Protein 9P8L (pdb70)

Solvent-accessible surface area: 13907 Å² total; per-residue (Å²): 137,61,1,37,41,39,76,21,151,18,10,93,85,97,60,150,116,64,137,55,216,55,105,39,58,67,65,18,13,0,13,20,23,8,0,95,137,37,1,17,14,38,10,6,46,1,16,63,51,221,40,0,0,47,0,36,2,8,1,17,1,68,12,100,116,40,53,88,16,111,14,94,15,106,22,101,0,57,63,0,51,8,50,71,108,37,146,78,55,113,13,13,122,100,136,12,43,0,34,38,38,63,32,196,16,8,125,88,93,6,138,48,24,95,37,50,27,72,30,65,25,23,20,11,1,13,18,24,6,0,66,132,94,0,45,5,50,7,6,29,1,5,60,8,114,40,0,0,0,0,12,2,4,3,1,12,42,12,101,104,21,15,18,12,17,7,13,7,13,13,29,0,55,63,0,50,10,49,69,108,42,168,72,64,111,15,13,122,96,200,50,135,49,76,94,70,60,38,70,56,92,20,20,18,72,39,75,107,53,75,31,152,164,126,7,72,44,110,8,23,32,1,7,62,6,113,39,0,0,0,18,12,72,2,46,23,64,80,51,150,114,20,19,63,53,26,55,20,48,24,72,38,41,88,80,37,48,9,48,72,108,42,158,117,97,111,58,14,167,97

InterPro domains:
  IPR059796 Lockin family [PF26760] (1-95)

Radius of gyration: 18.94 Å; Cα contacts (8 Å, |Δi|>4): 665; chains: 3; bounding box: 44×39×57 Å

Nearest PDB structures (foldseek):
  3d2l-assembly1_A  TM=4.931E-01  e=3.648E-01  Exiguobacterium sibiricum 255-15
  5w8m-assembly1_A  TM=4.277E-01  e=9.034E-01  Thermochaetoides thermophila
  4ggz-assembly4_D  TM=4.831E-01  e=3.428E+00  Bradyrhizobium diazoefficiens USDA 110
  3bxo-assembly1_B  TM=4.449E-01  e=1.460E+00  Streptomyces venezuelae
  6m81-assembly1_C-2  TM=4.138E-01  e=1.384E+00  Streptomyces fradiae

Structure (mmCIF, N/CA/C/O backbone):
data_9P8L
#
_entry.id   9P8L
#
_cell.length_a   46.584
_cell.length_b   74.424
_cell.length_c   80.330
_cell.angle_alpha   90.000
_cell.angle_beta   90.000
_cell.angle_gamma   90.000
#
_symmetry.space_group_name_H-M   'P 2 21 21'
#
loop_
_entity.id
_entity.type
_entity.pdbx_description
1 polymer Lockin
2 non-polymer (2R,3R,3aS,5S,6R,7S,8R,11R,13S,15aR)-2-(6-amino-9H-purin-9-yl)-3,6,7,11,13-pentahydroxyoctahydro-2H,5H,11H,13H-5,8-epoxy-11lambda~5~,13lambda~5~-furo[2,3-g][1,3,5,9,2,4]tetraoxadiphosphacyclotetradecine-11,13-dione
3 water water
#
loop_
_atom_site.group_PDB
_atom_site.id
_atom_site.type_symbol
_atom_site.label_atom_id
_atom_site.label_alt_id
_atom_site.label_comp_id
_atom_site.label_asym_id
_atom_site.label_entity_id
_atom_site.label_seq_id
_atom_site.pdbx_PDB_ins_code
_atom_site.Cartn_x
_atom_site.Cartn_y
_atom_site.Cartn_z
_atom_site.occupancy
_atom_site.B_iso_or_equiv
_atom_site.auth_seq_id
_atom_site.auth_comp_id
_atom_site.auth_asym_id
_atom_site.auth_atom_id
_atom_site.pdbx_PDB_model_num
ATOM 1 N N . LYS A 1 5 ? 22.62026 33.42974 16.77193 1.000 66.65192 4 LYS A N 1
ATOM 2 C CA . LYS A 1 5 ? 21.17677 33.20372 16.73669 1.000 62.74576 4 LYS A CA 1
ATOM 3 C C . LYS A 1 5 ? 20.81850 31.87911 17.40582 1.000 60.55865 4 LYS A C 1
ATOM 4 O O . LYS A 1 5 ? 21.31078 30.82088 17.01177 1.000 61.35607 4 LYS A O 1
ATOM 10 N N . ASP A 1 6 ? 19.96046 31.93859 18.42163 1.000 58.55088 5 ASP A N 1
ATOM 11 C CA . ASP A 1 6 ? 19.46008 30.73180 19.06785 1.000 57.03651 5 ASP A CA 1
ATOM 12 C C . ASP A 1 6 ? 18.36984 30.13376 18.18521 1.000 56.30768 5 ASP A C 1
ATOM 13 O O . ASP A 1 6 ? 17.35943 30.78949 17.91356 1.000 53.26532 5 ASP A O 1
ATOM 18 N N . LEU A 1 7 ? 18.56681 28.89558 17.73230 1.000 55.14806 6 LEU A N 1
ATOM 19 C CA . LEU A 1 7 ? 17.66603 28.29517 16.74815 1.000 53.68407 6 LEU A CA 1
ATOM 20 C C . LEU A 1 7 ? 16.46895 27.57160 17.36335 1.000 52.03729 6 LEU A C 1
ATOM 21 O O . LEU A 1 7 ? 15.66634 27.00402 16.61310 1.000 51.04063 6 LEU A O 1
ATOM 26 N N . GLY A 1 8 ? 16.33077 27.54603 18.69334 1.000 52.28886 7 GLY A N 1
ATOM 27 C CA . GLY A 1 8 ? 15.26610 26.75969 19.29899 1.000 51.86100 7 GLY A CA 1
ATOM 28 C C . GLY A 1 8 ? 14.31241 27.45103 20.25788 1.000 51.38935 7 GLY A C 1
ATOM 29 O O . GLY A 1 8 ? 13.68129 26.77205 21.07131 1.000 52.30758 7 GLY A O 1
ATOM 30 N N . ILE A 1 9 ? 14.18528 28.78005 20.17579 1.000 50.72117 8 ILE A N 1
ATOM 31 C CA . ILE A 1 9 ? 13.27446 29.51480 21.05423 1.000 51.06811 8 ILE A CA 1
ATOM 32 C C . ILE A 1 9 ? 11.82751 29.16082 20.72447 1.000 50.34774 8 ILE A C 1
ATOM 33 O O . ILE A 1 9 ? 11.43585 29.09879 19.55050 1.000 48.45131 8 ILE A O 1
ATOM 38 N N . THR A 1 10 ? 11.01462 28.93646 21.76821 1.000 51.63168 9 THR A N 1
ATOM 39 C CA . THR A 1 10 ? 9.62160 28.53746 21.59754 1.000 51.58482 9 THR A CA 1
ATOM 40 C C . THR A 1 10 ? 8.60452 29.49568 22.20832 1.000 56.09520 9 THR A C 1
ATOM 41 O O . THR A 1 10 ? 7.43889 29.47152 21.79411 1.000 52.73619 9 THR A O 1
ATOM 45 N N . GLU A 1 11 ? 8.99506 30.32113 23.17576 1.000 60.65216 10 GLU A N 1
ATOM 46 C CA . GLU A 1 11 ? 8.11296 31.35074 23.70784 1.000 61.79366 10 GLU A CA 1
ATOM 47 C C . GLU A 1 11 ? 8.97366 32.49434 24.22561 1.000 68.58772 10 GLU A C 1
ATOM 48 O O . GLU A 1 11 ? 10.19709 32.37559 24.34042 1.000 57.72859 10 GLU A O 1
ATOM 54 N N . VAL A 1 12 ? 8.31792 33.61707 24.53425 1.000 60.86933 11 VAL A N 1
ATOM 55 C CA . VAL A 1 12 ? 9.05585 34.81367 24.92029 1.000 64.27425 11 VAL A CA 1
ATOM 56 C C . VAL A 1 12 ? 9.71335 34.65387 26.28588 1.000 66.09835 11 VAL A C 1
ATOM 57 O O . VAL A 1 12 ? 10.71425 35.32303 26.56710 1.000 65.94555 11 VAL A O 1
ATOM 61 N N . ARG A 1 13 ? 9.19378 33.76958 27.14114 1.000 74.26915 12 ARG A N 1
ATOM 62 C CA . ARG A 1 13 ? 9.83323 33.55500 28.43492 1.000 83.39354 12 ARG A CA 1
ATOM 63 C C . ARG A 1 13 ? 11.14616 32.79884 28.27132 1.000 76.59677 12 ARG A C 1
ATOM 64 O O . ARG A 1 13 ? 12.13263 33.09885 28.95467 1.000 73.06305 12 ARG A O 1
ATOM 72 N N . GLY A 1 14 ? 11.17795 31.81803 27.36537 1.000 67.64929 13 GLY A N 1
ATOM 73 C CA . GLY A 1 14 ? 12.42073 31.12417 27.07755 1.000 69.57350 13 GLY A CA 1
ATOM 74 C C . GLY A 1 14 ? 13.42848 31.99118 26.35154 1.000 67.28459 13 GLY A C 1
ATOM 75 O O . GLY A 1 14 ? 14.63827 31.78015 26.47774 1.000 61.16624 13 GLY A O 1
ATOM 76 N N . ALA A 1 15 ? 12.95109 32.97719 25.58751 1.000 67.32314 14 ALA A N 1
ATOM 77 C CA . ALA A 1 15 ? 13.85835 33.90027 24.91304 1.000 60.93886 14 ALA A CA 1
ATOM 78 C C . ALA A 1 15 ? 14.54819 34.82866 25.90681 1.000 62.83905 14 ALA A C 1
ATOM 79 O O . ALA A 1 15 ? 15.76098 35.05275 25.81560 1.000 63.27174 14 ALA A O 1
ATOM 81 N N . LYS A 1 16 ? 13.79227 35.38184 26.85986 1.000 65.62653 15 LYS A N 1
ATOM 82 C CA . LYS A 1 16 ? 14.38703 36.26732 27.85577 1.000 69.25291 15 LYS A CA 1
ATOM 83 C C . LYS A 1 16 ? 15.35368 35.52017 28.76645 1.000 70.15333 15 LYS A C 1
ATOM 84 O O . LYS A 1 16 ? 16.30375 36.11908 29.28430 1.000 72.32205 15 LYS A O 1
ATOM 90 N N . ALA A 1 17 ? 15.13246 34.22081 28.97022 1.000 53.30893 16 ALA A N 1
ATOM 91 C CA . ALA A 1 17 ? 15.99108 33.42214 29.83354 1.000 55.45372 16 ALA A CA 1
ATOM 92 C C . ALA A 1 17 ? 17.28728 32.99535 29.15861 1.000 55.54738 16 ALA A C 1
ATOM 93 O O . ALA A 1 17 ? 18.18782 32.50124 29.84733 1.000 51.76830 16 ALA A O 1
ATOM 95 N N . ASN A 1 18 ? 17.40991 33.17470 27.84104 1.000 55.49765 17 ASN A N 1
ATOM 96 C CA . ASN A 1 18 ? 18.59407 32.74367 27.11114 1.000 56.02334 17 ASN A CA 1
ATOM 97 C C . ASN A 1 18 ? 19.30712 33.85596 26.35631 1.000 52.56295 17 ASN A C 1
ATOM 98 O O . ASN A 1 18 ? 20.45833 33.65657 25.95299 1.000 65.58737 17 ASN A O 1
ATOM 103 N N . ILE A 1 19 ? 18.67323 35.00721 26.15503 1.000 47.35314 18 ILE A N 1
ATOM 104 C CA . ILE A 1 19 ? 19.28702 36.14698 25.48184 1.000 49.15223 18 ILE A CA 1
ATOM 105 C C . ILE A 1 19 ? 19.40684 37.26754 26.50724 1.000 48.36509 18 ILE A C 1
ATOM 106 O O . ILE A 1 19 ? 18.39426 37.80435 26.97435 1.000 52.46989 18 ILE A O 1
ATOM 111 N N . THR A 1 20 ? 20.64533 37.62559 26.85910 1.000 48.82266 19 THR A N 1
ATOM 112 C CA . THR A 1 20 ? 20.85234 38.56347 27.95861 1.000 40.24136 19 THR A CA 1
ATOM 113 C C . THR A 1 20 ? 20.43267 39.98387 27.59558 1.000 47.74137 19 THR A C 1
ATOM 114 O O . THR A 1 20 ? 20.01468 40.74164 28.47740 1.000 50.79969 19 THR A O 1
ATOM 118 N N . ASP A 1 21 ? 20.52960 40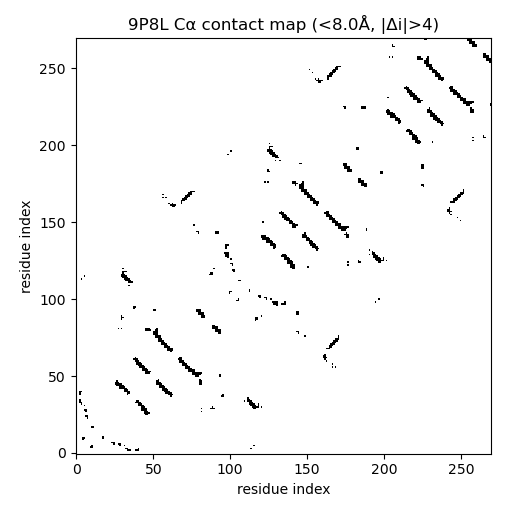.37304 26.32182 1.000 36.59124 20 ASP A N 1
ATOM 119 C CA . ASP A 1 21 ? 20.24406 41.75002 25.93663 1.000 31.24104 20 ASP A CA 1
ATOM 120 C C . ASP A 1 21 ? 18.91933 41.88399 25.18869 1.000 32.89259 20 ASP A C 1
ATOM 121 O O . ASP A 1 21 ? 18.67759 42.91538 24.55151 1.000 37.73462 20 ASP A O 1
ATOM 126 N N . LEU A 1 22 ? 18.06310 40.86323 25.26008 1.000 29.53266 21 LEU A N 1
ATOM 127 C CA . LEU A 1 22 ? 16.77523 40.89789 24.57893 1.000 27.01750 21 LEU A CA 1
ATOM 128 C C . LEU A 1 22 ? 15.94761 42.08846 25.04688 1.000 34.68672 21 LEU A C 1
ATOM 129 O O . LEU A 1 22 ? 15.88530 42.39744 26.23915 1.000 34.26508 21 LEU A O 1
ATOM 134 N N . VAL A 1 23 ? 15.31746 42.76437 24.09226 1.000 30.56815 22 VAL A N 1
ATOM 135 C CA . VAL A 1 23 ? 14.39492 43.85541 24.36397 1.000 26.11787 22 VAL A CA 1
ATOM 136 C C . VAL A 1 23 ? 13.08893 43.51517 23.66178 1.000 24.24783 22 VAL A C 1
ATOM 137 O O . VAL A 1 23 ? 13.09087 43.20280 22.46600 1.000 23.21021 22 VAL A O 1
ATOM 141 N N . VAL A 1 24 ? 11.98006 43.52674 24.40547 1.000 24.32093 23 VAL A N 1
ATOM 142 C CA . VAL A 1 24 ? 10.67118 43.18331 23.85993 1.000 23.20820 23 VAL A CA 1
ATOM 143 C C . VAL A 1 24 ? 9.74151 44.37177 24.04775 1.000 23.20543 23 VAL A C 1
ATOM 144 O O . VAL A 1 24 ? 9.63845 44.91697 25.15164 1.000 25.00019 23 VAL A O 1
ATOM 148 N N . TYR A 1 25 ? 9.06923 44.77249 22.97299 1.000 22.51463 24 TYR A N 1
ATOM 149 C CA . TYR A 1 25 ? 8.01003 45.76848 23.04327 1.000 26.58893 24 TYR A CA 1
ATOM 150 C C . TYR A 1 25 ? 6.66815 45.08509 22.82779 1.000 21.49011 24 TYR A C 1
ATOM 151 O O . TYR A 1 25 ? 6.52079 44.27379 21.90519 1.000 20.61994 24 TYR A O 1
ATOM 160 N N . GLY A 1 26 ? 5.69032 45.42888 23.66576 1.000 22.00178 25 GLY A N 1
ATOM 161 C CA . GLY A 1 26 ? 4.36423 44.85542 23.53329 1.000 22.36746 25 GLY A CA 1
ATOM 162 C C . GLY A 1 26 ? 4.28310 43.42283 24.03559 1.000 22.03023 25 GLY A C 1
ATOM 163 O O . GLY A 1 26 ? 5.12718 42.93860 24.79815 1.000 29.46658 25 GLY A O 1
ATOM 164 N N . ASN A 1 27 ? 3.22992 42.73418 23.60158 1.000 22.95080 26 ASN A N 1
ATOM 165 C CA . ASN A 1 27 ? 3.04111 41.33734 23.98419 1.000 26.93761 26 ASN A CA 1
ATOM 166 C C . ASN A 1 27 ? 3.90940 40.46807 23.08006 1.000 34.37610 26 ASN A C 1
ATOM 167 O O . ASN A 1 27 ? 3.58322 40.25804 21.90569 1.000 25.17225 26 ASN A O 1
ATOM 172 N N . GLY A 1 28 ? 5.01222 39.95424 23.63200 1.000 25.39402 27 GLY A N 1
ATOM 173 C CA . GLY A 1 28 ? 5.95764 39.16513 22.86177 1.000 27.71179 27 GLY A CA 1
ATOM 174 C C . GLY A 1 28 ? 5.40866 37.85412 22.33625 1.000 35.89648 27 GLY A C 1
ATOM 175 O O . GLY A 1 28 ? 6.03789 37.24945 21.46016 1.000 34.19635 27 GLY A O 1
ATOM 176 N N . ASP A 1 29 ? 4.26879 37.39572 22.85391 1.000 27.00963 28 ASP A N 1
ATOM 177 C CA . ASP A 1 29 ? 3.60311 36.20554 22.34265 1.000 35.93970 28 ASP A CA 1
ATOM 178 C C . ASP A 1 29 ? 2.37709 36.54477 21.49701 1.000 35.59671 28 ASP A C 1
ATOM 179 O O . ASP A 1 29 ? 1.46339 35.71781 21.38481 1.000 36.11364 28 ASP A O 1
ATOM 184 N N . THR A 1 30 ? 2.33389 37.74967 20.91553 1.000 26.48915 29 THR A N 1
ATOM 185 C CA . THR A 1 30 ? 1.25470 38.10458 19.99653 1.000 18.31337 29 THR A CA 1
ATOM 186 C C . THR A 1 30 ? 1.09801 37.04392 18.91382 1.000 21.29067 29 THR A C 1
ATOM 187 O O . THR A 1 30 ? -0.02545 36.62837 18.59150 1.000 23.26351 29 THR A O 1
ATOM 191 N N . PHE A 1 31 ? 2.22139 36.59820 18.34338 1.000 23.39289 30 PHE A N 1
ATOM 192 C CA . PHE A 1 31 ? 2.27484 35.46265 17.41688 1.000 20.11928 30 PHE A CA 1
ATOM 193 C C . PHE A 1 31 ? 2.72089 34.24175 18.21182 1.000 24.66472 30 PHE A C 1
ATOM 194 O O . PHE A 1 31 ? 3.90799 34.09448 18.52692 1.000 26.94598 30 PHE A O 1
ATOM 202 N N . ALA A 1 32 ? 1.76631 33.36977 18.53180 1.000 24.16838 31 ALA A N 1
ATOM 203 C CA . ALA A 1 32 ? 2.03831 32.17565 19.31742 1.000 19.88185 31 ALA A CA 1
ATOM 204 C C . ALA A 1 32 ? 2.62668 31.07466 18.44187 1.000 16.94893 31 ALA A C 1
ATOM 205 O O . ALA A 1 32 ? 2.17166 30.84678 17.31406 1.000 18.14190 31 ALA A O 1
ATOM 207 N N . LEU A 1 33 ? 3.62338 30.37157 18.97733 1.000 18.39696 32 LEU A N 1
ATOM 208 C CA . LEU A 1 33 ? 4.28904 29.32750 18.20679 1.000 21.53670 32 LEU A CA 1
ATOM 209 C C . LEU A 1 33 ? 3.36522 28.12828 18.03624 1.000 17.42319 32 LEU A C 1
ATOM 210 O O . LEU A 1 33 ? 2.83659 27.59106 19.01213 1.000 19.67554 32 LEU A O 1
ATOM 215 N N . LEU A 1 34 ? 3.15732 27.72330 16.78598 1.000 16.46816 33 LEU A N 1
ATOM 216 C CA . LEU A 1 34 ? 2.35779 26.54446 16.46499 1.000 16.23419 33 LEU A CA 1
ATOM 217 C C . LEU A 1 34 ? 3.22082 25.29083 16.36457 1.000 16.65136 33 LEU A C 1
ATOM 218 O O . LEU A 1 34 ? 2.93142 24.27201 16.99639 1.000 17.54309 33 LEU A O 1
ATOM 223 N N . CYS A 1 35 ? 4.26278 25.34495 15.54087 1.000 16.16061 34 CYS A N 1
ATOM 224 C CA . CYS A 1 35 ? 5.17888 24.22445 15.40956 1.000 18.46783 34 CYS A CA 1
ATOM 225 C C . CYS A 1 35 ? 6.53669 24.75937 14.98454 1.000 17.58447 34 CYS A C 1
ATOM 226 O O . CYS A 1 35 ? 6.65061 25.86511 14.44826 1.000 16.92549 34 CYS A O 1
ATOM 229 N N . LYS A 1 36 ? 7.57188 23.96611 15.24261 1.000 16.43962 35 LYS A N 1
ATOM 230 C CA . LYS A 1 36 ? 8.92772 24.39657 14.93357 1.000 17.33744 35 LYS A CA 1
ATOM 231 C C . LYS A 1 36 ? 9.82096 23.17735 14.78101 1.000 16.91842 35 LYS A C 1
ATOM 232 O O . LYS A 1 36 ? 9.67156 22.20157 15.51557 1.000 18.99686 35 LYS A O 1
ATOM 238 N N . ALA A 1 37 ? 10.75742 23.24835 13.83282 1.000 16.66134 36 ALA A N 1
ATOM 239 C CA . ALA A 1 37 ? 11.81586 22.25699 13.71204 1.000 17.20585 36 ALA A CA 1
ATOM 240 C C . ALA A 1 37 ? 13.13004 23.00012 13.56464 1.000 17.51804 36 ALA A C 1
ATOM 241 O O . ALA A 1 37 ? 13.18844 24.02936 12.88907 1.000 17.69791 36 ALA A O 1
ATOM 243 N N . SER A 1 38 ? 14.18163 22.47928 14.19073 1.000 18.52481 37 SER A N 1
ATOM 244 C CA . SER A 1 38 ? 15.49160 23.10981 14.07247 1.000 20.55024 37 SER A CA 1
ATOM 245 C C . SER A 1 38 ? 16.58214 22.06375 14.21340 1.000 20.01605 37 SER A C 1
ATOM 246 O O . SER A 1 38 ? 16.39341 21.02574 14.85164 1.000 22.31375 37 SER A O 1
ATOM 249 N N . SER A 1 39 ? 17.72974 22.35231 13.59772 1.000 20.30376 38 SER A N 1
ATOM 250 C CA . SER A 1 39 ? 18.95742 21.59106 13.78789 1.000 21.48596 38 SER A CA 1
ATOM 251 C C . SER A 1 39 ? 20.06608 22.60549 14.02070 1.000 29.47457 38 SER A C 1
ATOM 252 O O . SER A 1 39 ? 20.37318 23.39822 13.12717 1.000 22.44628 38 SER A O 1
ATOM 255 N N . GLN A 1 40 ? 20.64437 22.60772 15.22258 1.000 33.48833 39 GLN A N 1
ATOM 256 C CA . GLN A 1 40 ? 21.73636 23.53917 15.48816 1.000 43.67311 39 GLN A CA 1
ATOM 257 C C . GLN A 1 40 ? 22.95802 23.21701 14.63658 1.000 37.29200 39 GLN A C 1
ATOM 258 O O . GLN A 1 40 ? 23.68333 24.13077 14.22494 1.000 41.84621 39 GLN A O 1
ATOM 264 N N . GLU A 1 41 ? 23.17907 21.93553 14.32980 1.000 31.25663 40 GLU A N 1
ATOM 265 C CA . GLU A 1 41 ? 24.35478 21.52977 13.56754 1.000 40.71082 40 GLU A CA 1
ATOM 266 C C . GLU A 1 41 ? 24.19766 21.83440 12.08131 1.000 42.22139 40 GLU A C 1
ATOM 267 O O . GLU A 1 41 ? 25.12769 22.34434 11.44539 1.000 31.10305 40 GLU A O 1
ATOM 273 N N . GLN A 1 42 ? 23.03788 21.51303 11.50331 1.000 29.44975 41 GLN A N 1
ATOM 274 C CA . GLN A 1 42 ? 22.79611 21.86909 10.11348 1.000 26.52352 41 GLN A CA 1
ATOM 275 C C . GLN A 1 42 ? 22.46677 23.34660 9.94964 1.000 25.65426 41 GLN A C 1
ATOM 276 O O . GLN A 1 42 ? 22.45369 23.83805 8.81605 1.000 25.91740 41 GLN A O 1
ATOM 282 N N . GLY A 1 43 ? 22.19187 24.04815 11.04973 1.000 25.94798 42 GLY A N 1
ATOM 283 C CA . GLY A 1 43 ? 22.07614 25.49257 11.03813 1.000 21.50022 42 GLY A CA 1
ATOM 284 C C . GLY A 1 43 ? 20.75046 26.07587 10.60299 1.000 20.08779 42 GLY A C 1
ATOM 285 O O . GLY A 1 43 ? 20.71659 27.22300 10.16513 1.000 20.13406 42 GLY A O 1
ATOM 286 N N . TRP A 1 44 ? 19.63965 25.35184 10.74584 1.000 16.88514 43 TRP A N 1
ATOM 287 C CA . TRP A 1 44 ? 18.37840 25.88363 10.24779 1.000 22.01016 43 TRP A CA 1
ATOM 288 C C . TRP A 1 44 ? 17.26948 25.77595 11.28619 1.000 15.37166 43 TRP A C 1
ATOM 289 O O . TRP A 1 44 ? 17.31904 24.97161 12.22101 1.000 15.74364 43 TRP A O 1
ATOM 300 N N . MET A 1 45 ? 16.27550 26.64397 11.11952 1.000 15.24236 44 MET A N 1
ATOM 301 C CA . MET A 1 45 ? 15.06781 26.62577 11.92766 1.000 13.25221 44 MET A CA 1
ATOM 302 C C . MET A 1 45 ? 13.89659 27.01839 11.03909 1.000 15.78371 44 MET A C 1
ATOM 303 O O . MET A 1 45 ? 14.01583 27.89430 10.17632 1.000 17.03124 44 MET A O 1
ATOM 308 N N . LYS A 1 46 ? 12.76471 26.35413 11.24558 1.000 14.03548 45 LYS A N 1
ATOM 309 C CA . LYS A 1 46 ? 11.54729 26.64556 10.49959 1.000 12.41606 45 LYS A CA 1
ATOM 310 C C . LYS A 1 46 ? 10.40590 26.64050 11.49901 1.000 14.26866 45 LYS A C 1
ATOM 311 O O . LYS A 1 46 ? 10.34760 25.75069 12.35088 1.000 16.70061 45 LYS A O 1
ATOM 317 N N . SER A 1 47 ? 9.55329 27.65531 11.44298 1.000 14.79757 46 SER A N 1
ATOM 318 C CA . SER A 1 47 ? 8.48917 27.78397 12.42564 1.000 15.87799 46 SER A CA 1
ATOM 319 C C . SER A 1 47 ? 7.23291 28.32892 11.77042 1.000 19.09797 46 SER A C 1
ATOM 320 O O . SER A 1 47 ? 7.28933 29.01790 10.74868 1.000 14.32572 46 SER A O 1
ATOM 323 N N . THR A 1 48 ? 6.09660 28.00923 12.38243 1.000 16.49842 47 THR A N 1
ATOM 324 C CA . THR A 1 48 ? 4.82098 28.64583 12.08074 1.000 11.28782 47 THR A CA 1
ATOM 325 C C . THR A 1 48 ? 4.31659 29.28609 13.36099 1.000 15.65454 47 THR A C 1
ATOM 326 O O . THR A 1 48 ? 4.33495 28.65000 14.42021 1.000 15.85466 47 THR A O 1
ATOM 330 N N . LYS A 1 49 ? 3.87534 30.53697 13.26517 1.000 15.17825 48 LYS A N 1
ATOM 331 C CA . LYS A 1 49 ? 3.31724 31.25660 14.40088 1.000 12.92557 48 LYS A CA 1
ATOM 332 C C . LYS A 1 49 ? 1.97181 31.84570 14.00214 1.000 12.61750 48 LYS A C 1
ATOM 333 O O . LYS A 1 49 ? 1.71959 32.09767 12.82108 1.000 13.71556 48 LYS A O 1
ATOM 339 N N . VAL A 1 50 ? 1.09869 32.04716 14.98808 1.000 13.63093 49 VAL A N 1
ATOM 340 C CA . VAL A 1 50 ? -0.28782 32.44152 14.71391 1.000 14.90574 49 VAL A CA 1
ATOM 341 C C . VAL A 1 50 ? -0.72328 33.53967 15.67801 1.000 13.63515 49 VAL A C 1
ATOM 342 O O . VAL A 1 50 ? -0.59991 33.39719 16.89891 1.000 15.10045 49 VAL A O 1
ATOM 346 N N . CYS A 1 51 ? -1.28942 34.60661 15.12881 1.000 15.16551 50 CYS A N 1
ATOM 347 C CA . CYS A 1 51 ? -1.89143 35.69374 15.89406 1.000 16.99522 50 CYS A CA 1
ATOM 348 C C . CYS A 1 51 ? -3.41039 35.63977 15.73193 1.000 18.05199 50 CYS A C 1
ATOM 349 O O . CYS A 1 51 ? -3.92688 35.86490 14.63344 1.000 15.92671 50 CYS A O 1
ATOM 352 N N . ASN A 1 52 ? -4.11682 35.36207 16.82457 1.000 16.43465 51 ASN A N 1
ATOM 353 C CA . ASN A 1 52 ? -5.57403 35.31810 16.81754 1.000 13.46349 51 ASN A CA 1
ATOM 354 C C . ASN A 1 52 ? -6.15233 36.72957 16.76947 1.000 14.60909 51 ASN A C 1
ATOM 355 O O . ASN A 1 52 ? -5.74346 37.60347 17.54278 1.000 18.31127 51 ASN A O 1
ATOM 360 N N . VAL A 1 53 ? -7.11822 36.95143 15.87215 1.000 16.52948 52 VAL A N 1
ATOM 361 C CA . VAL A 1 53 ? -7.78934 38.24123 15.75187 1.000 14.86581 52 VAL A CA 1
ATOM 362 C C . VAL A 1 53 ? -9.29779 38.00191 15.68407 1.000 16.04152 52 VAL A C 1
ATOM 363 O O . VAL A 1 53 ? -9.77305 36.86894 15.79265 1.000 15.66587 52 VAL A O 1
ATOM 367 N N . TYR A 1 54 ? -10.06060 39.08372 15.52207 1.000 15.08596 53 TYR A N 1
ATOM 368 C CA . TYR A 1 54 ? -11.50937 38.93934 15.47531 1.000 17.13648 53 TYR A CA 1
ATOM 369 C C . TYR A 1 54 ? -11.91874 38.29066 14.16337 1.000 14.55450 53 TYR A C 1
ATOM 370 O O . TYR A 1 54 ? -11.63798 38.82666 13.09004 1.000 15.57693 53 TYR A O 1
ATOM 379 N N . GLY A 1 55 ? -12.57707 37.13709 14.25295 1.000 13.91985 54 GLY A N 1
ATOM 380 C CA . GLY A 1 55 ? -13.06291 36.44503 13.07606 1.000 18.56260 54 GLY A CA 1
ATOM 381 C C . GLY A 1 55 ? -12.03334 35.66868 12.29261 1.000 13.56328 54 GLY A C 1
ATOM 382 O O . GLY A 1 55 ? -12.34583 35.20070 11.19274 1.000 15.30708 54 GLY A O 1
ATOM 383 N N . GLY A 1 56 ? -10.80962 35.52292 12.79513 1.000 14.57126 55 GLY A N 1
ATOM 384 C CA . GLY A 1 56 ? -9.83112 34.73794 12.06398 1.000 14.50240 55 GLY A CA 1
ATOM 385 C C . GLY A 1 56 ? -8.47337 34.82269 12.73110 1.000 12.13787 55 GLY A C 1
ATOM 386 O O . GLY A 1 56 ? -8.36595 35.19162 13.90185 1.000 14.34947 55 GLY A O 1
ATOM 387 N N . CYS A 1 57 ? -7.44883 34.45868 11.97450 1.000 13.30345 56 CYS A N 1
ATOM 388 C CA . CYS A 1 57 ? -6.10615 34.52109 12.52973 1.000 12.67582 56 CYS A CA 1
ATOM 389 C C . CYS A 1 57 ? -5.12620 34.85503 11.41844 1.000 16.74700 56 CYS A C 1
ATOM 390 O O . CYS A 1 57 ? -5.42918 34.73159 10.22779 1.000 13.96271 56 CYS A O 1
ATOM 393 N N . ILE A 1 58 ? -3.94647 35.30080 11.83295 1.000 12.79236 57 ILE A N 1
ATOM 394 C CA . ILE A 1 58 ? -2.85935 35.65092 10.92421 1.000 13.13317 57 ILE A CA 1
ATOM 395 C C . ILE A 1 58 ? -1.77884 34.59730 11.10750 1.000 15.57886 57 ILE A C 1
ATOM 396 O O . ILE A 1 58 ? -1.31488 34.36902 12.23236 1.000 15.07314 57 ILE A O 1
ATOM 401 N N . VAL A 1 59 ? -1.38480 33.94662 10.01949 1.000 13.19690 58 VAL A N 1
ATOM 402 C CA . VAL A 1 59 ? -0.43638 32.84011 10.07503 1.000 10.43881 58 VAL A CA 1
ATOM 403 C C . VAL A 1 59 ? 0.86582 33.26464 9.41048 1.000 14.69655 58 VAL A C 1
ATOM 404 O O . VAL A 1 59 ? 0.87233 33.67982 8.24470 1.000 15.21901 58 VAL A O 1
ATOM 408 N N . GLN A 1 60 ? 1.96762 33.09892 10.13577 1.000 13.62134 59 GLN A N 1
ATOM 409 C CA . GLN A 1 60 ? 3.29965 33.45402 9.67509 1.000 12.68235 59 GLN A CA 1
ATOM 410 C C . GLN A 1 60 ? 4.14629 32.19609 9.58156 1.000 14.27155 59 GLN A C 1
ATOM 411 O O . GLN A 1 60 ? 4.16307 31.39244 10.52085 1.000 17.62396 59 GLN A O 1
ATOM 417 N N . VAL A 1 61 ? 4.86986 32.03514 8.47452 1.000 14.11850 60 VAL A N 1
ATOM 418 C CA . VAL A 1 61 ? 5.88676 30.99561 8.37286 1.000 13.82345 60 VAL A CA 1
ATOM 419 C C . VAL A 1 61 ? 7.25616 31.65007 8.24938 1.000 13.32142 60 VAL A C 1
ATOM 420 O O . VAL A 1 61 ? 7.42454 32.67157 7.56877 1.000 14.47408 60 VAL A O 1
ATOM 424 N N . THR A 1 62 ? 8.22594 31.06578 8.93595 1.000 12.65309 61 THR A N 1
ATOM 425 C CA . THR A 1 62 ? 9.56247 31.62201 9.07652 1.000 16.94616 61 THR A CA 1
ATOM 426 C C . THR A 1 62 ? 10.59761 30.54813 8.78873 1.000 15.96939 61 THR A C 1
ATOM 427 O O . THR A 1 62 ? 10.46865 29.40888 9.25183 1.000 16.89248 61 THR A O 1
ATOM 431 N N . THR A 1 63 ? 11.63364 30.91165 8.02708 1.000 12.26509 62 THR A N 1
ATOM 432 C CA . THR A 1 63 ? 12.77136 30.03048 7.78742 1.000 12.64374 62 THR A CA 1
ATOM 433 C C . THR A 1 63 ? 14.05639 30.82264 7.98514 1.000 17.77474 62 THR A C 1
ATOM 434 O O . THR A 1 63 ? 14.16264 31.96568 7.52731 1.000 16.45274 62 THR A O 1
ATOM 438 N N . GLN A 1 64 ? 15.02800 30.21917 8.66759 1.000 13.87149 63 GLN A N 1
ATOM 439 C CA . GLN A 1 64 ? 16.34694 30.83063 8.80729 1.000 13.90285 63 GLN A CA 1
ATOM 440 C C . GLN A 1 64 ? 17.39849 29.74893 8.64132 1.000 13.46237 63 GLN A C 1
ATOM 441 O O . GLN A 1 64 ? 17.31227 28.69561 9.27899 1.000 14.49618 63 GLN A O 1
ATOM 447 N N . GLN A 1 65 ? 18.39812 30.01826 7.79906 1.000 13.22190 64 GLN A N 1
ATOM 448 C CA . GLN A 1 65 ? 19.45169 29.05626 7.50355 1.000 12.19000 64 GLN A CA 1
ATOM 449 C C . GLN A 1 65 ? 20.79508 29.73545 7.69401 1.000 14.30195 64 GLN A C 1
ATOM 450 O O . GLN A 1 65 ? 21.05593 30.77170 7.07453 1.000 17.61381 64 GLN A O 1
ATOM 456 N N . ARG A 1 66 ? 21.64143 29.14821 8.53793 1.000 15.61330 65 ARG A N 1
ATOM 457 C CA . ARG A 1 66 ? 22.99266 29.64652 8.76608 1.000 14.93429 65 ARG A CA 1
ATOM 458 C C . ARG A 1 66 ? 23.92772 29.07248 7.71151 1.000 19.87863 65 ARG A C 1
ATOM 459 O O . ARG A 1 66 ? 23.79886 27.91015 7.31490 1.000 17.74963 65 ARG A O 1
ATOM 467 N N . ASN A 1 67 ? 24.85750 29.89673 7.25112 1.000 15.60170 66 ASN A N 1
ATOM 468 C CA . ASN A 1 67 ? 25.83121 29.50925 6.24586 1.000 16.42544 66 ASN A CA 1
ATOM 469 C C . ASN A 1 67 ? 27.15467 29.11133 6.88867 1.000 15.33017 66 ASN A C 1
ATOM 470 O O . ASN A 1 67 ? 27.40949 29.42242 8.05485 1.000 17.07159 66 ASN A O 1
ATOM 475 N N . PRO A 1 68 ? 28.00848 28.37450 6.16323 1.000 16.11231 67 PRO A N 1
ATOM 476 C CA . PRO A 1 68 ? 29.31773 27.98466 6.72896 1.000 16.19812 67 PRO A CA 1
ATOM 477 C C . PRO A 1 68 ? 30.13492 29.15527 7.23929 1.000 23.10104 67 PRO A C 1
ATOM 478 O O . PRO A 1 68 ? 30.87684 29.00246 8.22262 1.000 20.29852 67 PRO A O 1
ATOM 482 N N . ASP A 1 69 ? 30.02561 30.32227 6.59944 1.000 18.46170 68 ASP A N 1
ATOM 483 C CA . ASP A 1 69 ? 30.80424 31.48131 7.01685 1.000 17.14509 68 ASP A CA 1
ATOM 484 C C . ASP A 1 69 ? 30.15827 32.25630 8.15715 1.000 18.32906 68 ASP A C 1
ATOM 485 O O . ASP A 1 69 ? 30.68990 33.30555 8.53776 1.000 25.81183 68 ASP A O 1
ATOM 490 N N . GLY A 1 70 ? 29.04366 31.76644 8.71181 1.000 19.00267 69 GLY A N 1
ATOM 491 C CA . GLY A 1 70 ? 28.39938 32.37331 9.85581 1.000 18.00205 69 GLY A CA 1
ATOM 492 C C . GLY A 1 70 ? 27.26540 33.31622 9.52177 1.000 19.08637 69 GLY A C 1
ATOM 493 O O . GLY A 1 70 ? 26.51231 33.70289 10.42765 1.000 20.72485 69 GLY A O 1
ATOM 494 N N . SER A 1 71 ? 27.12377 33.69334 8.25428 1.000 16.18005 70 SER A N 1
ATOM 495 C CA . SER A 1 71 ? 26.01581 34.53128 7.81964 1.000 15.72875 70 SER A CA 1
ATOM 496 C C . SER A 1 71 ? 24.72243 33.72080 7.76138 1.000 15.87037 70 SER A C 1
ATOM 497 O O . SER A 1 71 ? 24.70874 32.50068 7.96034 1.000 15.48291 70 SER A O 1
ATOM 500 N N . TYR A 1 72 ? 23.62485 34.41747 7.42987 1.000 14.44331 71 TYR A N 1
ATOM 501 C CA . TYR A 1 72 ? 22.28421 33.83925 7.41714 1.000 13.73603 71 TYR A CA 1
ATOM 502 C C . TYR A 1 72 ? 21.52888 34.15619 6.13280 1.000 15.52319 71 TYR A C 1
ATOM 503 O O . TYR A 1 72 ? 21.71551 35.21022 5.51595 1.000 17.42997 71 TYR A O 1
ATOM 512 N N . ALA A 1 73 ? 20.64908 33.23525 5.75595 1.000 13.88841 72 ALA A N 1
ATOM 513 C CA . ALA A 1 73 ? 19.58986 33.48905 4.78977 1.000 14.26292 72 ALA A CA 1
ATOM 514 C C . ALA A 1 73 ? 18.25739 33.38139 5.51423 1.000 13.89988 72 ALA A C 1
ATOM 515 O O . ALA A 1 73 ? 18.10612 32.55138 6.41404 1.000 17.07586 72 ALA A O 1
ATOM 517 N N . LEU A 1 74 ? 17.31464 34.24076 5.13722 1.000 14.38576 73 LEU A N 1
ATOM 518 C CA . LEU A 1 74 ? 16.04792 34.40377 5.83777 1.000 15.24408 73 LEU A CA 1
ATOM 519 C C . LEU A 1 74 ? 14.91510 34.41817 4.83378 1.000 15.21691 73 LEU A C 1
ATOM 520 O O . LEU A 1 74 ? 15.07646 34.91604 3.71525 1.000 16.58243 73 LEU A O 1
ATOM 525 N N . ALA A 1 75 ? 13.74644 33.94037 5.26784 1.000 15.10266 74 ALA A N 1
ATOM 526 C CA . ALA A 1 75 ? 12.53368 34.12868 4.48117 1.000 13.51709 74 ALA A CA 1
ATOM 527 C C . ALA A 1 75 ? 11.33052 34.17138 5.41194 1.000 13.88797 74 ALA A C 1
ATOM 528 O O . ALA A 1 75 ? 11.33840 33.57820 6.49040 1.000 16.68089 74 ALA A O 1
ATOM 530 N N . GLU A 1 76 ? 10.30139 34.89489 4.99088 1.000 13.54263 75 GLU A N 1
ATOM 531 C CA . GLU A 1 76 ? 9.08694 35.04321 5.78226 1.000 13.90424 75 GLU A CA 1
ATOM 532 C C . GLU A 1 76 ? 7.89156 35.06580 4.84640 1.000 12.33848 75 GLU A C 1
ATOM 533 O O . GLU A 1 76 ? 7.97478 35.57749 3.72736 1.000 15.23818 75 GLU A O 1
ATOM 539 N N . ALA A 1 77 ? 6.75685 34.57430 5.33116 1.000 13.96621 76 ALA A N 1
ATOM 540 C CA . ALA A 1 77 ? 5.51995 34.73042 4.57611 1.000 13.11150 76 ALA A CA 1
ATOM 541 C C . ALA A 1 77 ? 4.34668 34.77480 5.54583 1.000 12.48348 76 ALA A C 1
ATOM 542 O O . ALA A 1 77 ? 4.44085 34.30878 6.68473 1.000 12.88039 76 ALA A O 1
ATOM 544 N N . LEU A 1 78 ? 3.22679 35.33317 5.07481 1.000 12.41196 77 LEU A N 1
ATOM 545 C CA . LEU A 1 78 ? 2.10996 35.69034 5.94856 1.000 14.84602 77 LEU A CA 1
ATOM 546 C C . LEU A 1 78 ? 0.79075 35.55221 5.19662 1.000 13.44017 77 LEU A C 1
ATOM 547 O O . LEU A 1 78 ? 0.71758 35.89791 4.01360 1.000 14.61464 77 LEU A O 1
ATOM 552 N N . THR A 1 79 ? -0.25873 35.08551 5.88385 1.000 13.11188 78 THR A N 1
ATOM 553 C CA . THR A 1 79 ? -1.59063 35.07518 5.28109 1.000 13.27410 78 THR A CA 1
ATOM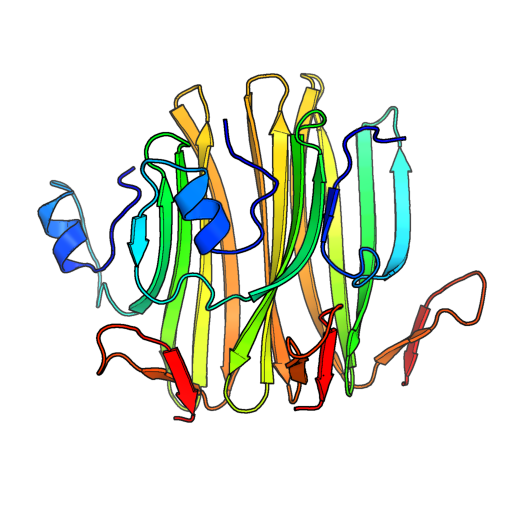 554 C C . THR A 1 79 ? -2.65613 35.16569 6.36511 1.000 17.19882 78 THR A C 1
ATOM 555 O O . THR A 1 79 ? -2.41834 34.84738 7.52940 1.000 14.87449 78 THR A O 1
ATOM 559 N N . PHE A 1 80 ? -3.84376 35.60643 5.96121 1.000 16.84670 79 PHE A N 1
ATOM 560 C CA . PHE A 1 80 ? -5.00563 35.63566 6.84241 1.000 14.54286 79 PHE A CA 1
ATOM 561 C C . PHE A 1 80 ? -5.87805 34.40605 6.62343 1.000 18.64414 79 PHE A C 1
ATOM 562 O O . PHE A 1 80 ? -6.10812 33.98444 5.48560 1.000 15.53359 79 PHE A O 1
ATOM 570 N N . VAL A 1 81 ? -6.37102 33.84107 7.72571 1.000 14.71047 80 VAL A N 1
ATOM 571 C CA . VAL A 1 81 ? -7.17685 32.62685 7.69502 1.000 13.29269 80 VAL A CA 1
ATOM 572 C C . VAL A 1 81 ? -8.50237 32.92006 8.37927 1.000 15.27226 80 VAL A C 1
ATOM 573 O O . VAL A 1 81 ? -8.52845 33.13281 9.59725 1.000 15.72938 80 VAL A O 1
ATOM 577 N N . PRO A 1 82 ? -9.61537 32.94275 7.64867 1.000 11.76639 81 PRO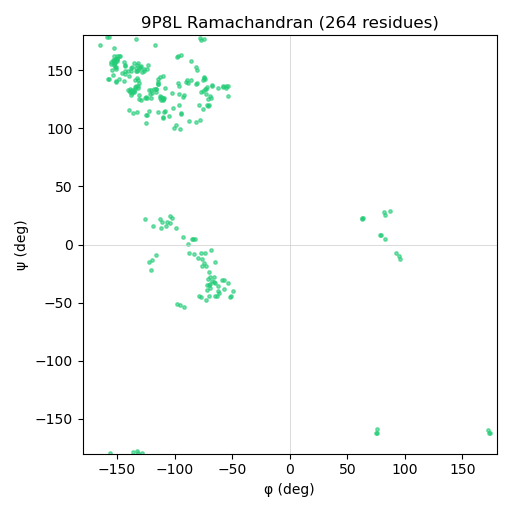 A N 1
ATOM 578 C CA . PRO A 1 82 ? -10.89722 33.29249 8.27405 1.000 12.68101 81 PRO A CA 1
ATOM 579 C C . PRO A 1 82 ? -11.44381 32.15967 9.13049 1.000 15.53367 81 PRO A C 1
ATOM 580 O O . PRO A 1 82 ? -11.31858 30.98060 8.78842 1.000 14.39036 81 PRO A O 1
ATOM 584 N N . ASN A 1 83 ? -12.06664 32.54966 10.25073 1.000 14.17461 82 ASN A N 1
ATOM 585 C CA . ASN A 1 83 ? -12.84330 31.68021 11.14277 1.000 14.81203 82 ASN A CA 1
ATOM 586 C C . ASN A 1 83 ? -12.01088 30.58804 11.81286 1.000 15.79018 82 ASN A C 1
ATOM 587 O O . ASN A 1 83 ? -12.55777 29.55970 12.24517 1.000 15.96202 82 ASN A O 1
ATOM 592 N N . ASN A 1 84 ? -10.69733 30.78913 11.92513 1.000 14.13368 83 ASN A N 1
ATOM 593 C CA . ASN A 1 84 ? -9.81677 29.88040 12.63614 1.000 19.32149 83 ASN A CA 1
ATOM 594 C C . ASN A 1 84 ? -9.01012 30.65694 13.66389 1.000 14.97542 83 ASN A C 1
ATOM 595 O O . ASN A 1 84 ? -8.71052 31.83949 13.47498 1.000 14.16799 83 ASN A O 1
ATOM 600 N N . HIS A 1 85 ? -8.67636 29.97797 14.75942 1.000 13.89123 84 HIS A N 1
ATOM 601 C CA . HIS A 1 85 ? -7.72184 30.45642 15.75651 1.000 17.43000 84 HIS A CA 1
ATOM 602 C C . HIS A 1 85 ? -6.74084 29.34029 16.07594 1.000 16.64440 84 HIS A C 1
ATOM 603 O O . HIS A 1 85 ? -7.08513 28.16003 15.97638 1.000 16.88577 84 HIS A O 1
ATOM 610 N N . ILE A 1 86 ? -5.53628 29.71384 16.52039 1.000 16.33373 85 ILE A N 1
ATOM 611 C CA . ILE A 1 86 ? -4.65891 28.72115 17.13170 1.000 14.10366 85 ILE A CA 1
ATOM 612 C C . ILE A 1 86 ? -5.20117 28.37310 18.51067 1.000 18.67338 85 ILE A C 1
ATOM 613 O O . ILE A 1 86 ? -5.61725 29.24902 19.28448 1.000 20.75231 85 ILE A O 1
ATOM 618 N N . ASP A 1 87 ? -5.24837 27.08246 18.79941 1.000 15.71497 86 ASP A N 1
ATOM 619 C CA . ASP A 1 87 ? -5.65717 26.57295 20.09665 1.000 24.41166 86 ASP A CA 1
ATOM 620 C C . ASP A 1 87 ? -4.38859 26.32031 20.89665 1.000 24.44416 86 ASP A C 1
ATOM 621 O O . ASP A 1 87 ? -3.51809 25.55843 20.45677 1.000 26.67752 86 ASP A O 1
ATOM 626 N N . THR A 1 88 ? -4.26644 26.99267 22.03974 1.000 25.53470 87 THR A N 1
ATOM 627 C CA . THR A 1 88 ? -3.10086 26.87060 22.90435 1.000 26.98630 87 THR A CA 1
ATOM 628 C C . THR A 1 88 ? -3.43320 26.17502 24.21730 1.000 35.64698 87 THR A C 1
ATOM 629 O O . THR A 1 88 ? -2.63651 26.23352 25.15789 1.000 38.49233 87 THR A O 1
ATOM 633 N N . SER A 1 89 ? -4.59369 25.52422 24.30675 1.000 30.95451 88 SER A N 1
ATOM 634 C CA . SER A 1 89 ? -5.00253 24.88857 25.55320 1.000 38.50322 88 SER A CA 1
ATOM 635 C C . SER A 1 89 ? -4.38712 23.51042 25.73395 1.000 41.79271 88 SER A C 1
ATOM 636 O O . SER A 1 89 ? -4.52706 22.92200 26.81124 1.000 42.65085 88 SER A O 1
ATOM 639 N N . GLY A 1 90 ? -3.71311 22.98653 24.70746 1.000 44.13607 89 GLY A N 1
ATOM 640 C CA . GLY A 1 90 ? -3.01967 21.72481 24.79719 1.000 49.47547 89 GLY A CA 1
ATOM 641 C C . GLY A 1 90 ? -1.52602 21.91743 24.59027 1.000 46.83785 89 GLY A C 1
ATOM 642 O O . GLY A 1 90 ? -1.05742 23.00404 24.23229 1.000 47.71703 89 GLY A O 1
ATOM 643 N N . ASN A 1 91 ? -0.77727 20.83723 24.82655 1.000 42.86362 90 ASN A N 1
ATOM 644 C CA . ASN A 1 91 ? 0.66933 20.89011 24.63179 1.000 48.55709 90 ASN A CA 1
ATOM 645 C C . ASN A 1 91 ? 1.02337 20.94798 23.15155 1.000 46.86264 90 ASN A C 1
ATOM 646 O O . ASN A 1 91 ? 2.00316 21.59747 22.76592 1.000 38.35508 90 ASN A O 1
ATOM 651 N N . THR A 1 92 ? 0.24698 20.26608 22.31238 1.000 42.88316 91 THR A N 1
ATOM 652 C CA . THR A 1 92 ? 0.44866 20.26550 20.86781 1.000 37.89382 91 THR A CA 1
ATOM 653 C C . THR A 1 92 ? -0.62900 21.15539 20.25436 1.000 21.26246 91 THR A C 1
ATOM 654 O O . THR A 1 92 ? -1.81943 20.82829 20.29636 1.000 31.75574 91 THR A O 1
ATOM 658 N N . ARG A 1 93 ? -0.22064 22.30130 19.72452 1.000 18.46199 92 ARG A N 1
ATOM 659 C CA . ARG A 1 93 ? -1.19006 23.29176 19.28698 1.000 18.74781 92 ARG A CA 1
ATOM 660 C C . ARG A 1 93 ? -1.65144 23.00999 17.86193 1.000 20.49924 92 ARG A C 1
ATOM 661 O O . ARG A 1 93 ? -0.97645 22.32778 17.08372 1.000 20.40868 92 ARG A O 1
ATOM 669 N N . PHE A 1 94 ? -2.82319 23.54702 17.52826 1.000 21.58426 93 PHE A N 1
ATOM 670 C CA . PHE A 1 94 ? -3.37979 23.37696 16.19281 1.000 18.13940 93 PHE A CA 1
ATOM 671 C C . PHE A 1 94 ? -4.22847 24.58821 15.84422 1.000 19.10068 93 PHE A C 1
ATOM 672 O O . PHE A 1 94 ? -4.67937 25.32993 16.71829 1.000 18.75531 93 PHE A O 1
ATOM 680 N N . ILE A 1 95 ? -4.45244 24.77433 14.54986 1.000 16.59548 94 ILE A N 1
ATOM 681 C CA . ILE A 1 95 ? -5.36075 25.80024 14.05155 1.000 14.84261 94 ILE A CA 1
ATOM 682 C C . ILE A 1 95 ? -6.71070 25.14141 13.78918 1.000 16.92136 94 ILE A C 1
ATOM 683 O O . ILE A 1 95 ? -6.77443 24.09936 13.12435 1.000 20.38689 94 ILE A O 1
ATOM 688 N N . GLY A 1 96 ? -7.78373 25.73301 14.31149 1.000 16.74806 95 GLY A N 1
ATOM 689 C CA . GLY A 1 96 ? -9.10046 25.14739 14.13701 1.000 20.40210 95 GLY A CA 1
ATOM 690 C C . GLY A 1 96 ? -10.18456 26.19251 14.28074 1.000 19.37671 95 GLY A C 1
ATOM 691 O O . GLY A 1 96 ? -9.92179 27.36548 14.55212 1.000 16.43304 95 GLY A O 1
ATOM 692 N N . LYS A 1 97 ? -11.42228 25.74009 14.09704 1.000 15.85003 96 LYS A N 1
ATOM 693 C CA . LYS A 1 97 ? -12.56769 26.64116 14.12403 1.000 15.27992 96 LYS A CA 1
ATOM 694 C C . LYS A 1 97 ? -12.59285 27.46716 15.40580 1.000 16.55255 96 LYS A C 1
ATOM 695 O O . LYS A 1 97 ? -12.35338 26.95321 16.50243 1.000 21.41144 96 LYS A O 1
ATOM 701 N N . ILE A 1 98 ? -12.87393 28.75817 15.25723 1.000 18.75101 97 ILE A N 1
ATOM 702 C CA . ILE A 1 98 ? -13.02793 29.65426 16.39982 1.000 15.27333 97 ILE A CA 1
ATOM 703 C C . ILE A 1 98 ? -14.19492 29.19165 17.27170 1.000 26.68089 97 ILE A C 1
ATOM 704 O O . ILE A 1 98 ? -14.06620 29.06170 18.48822 1.000 30.54760 97 ILE A O 1
ATOM 710 N N . GLU B 1 4 ? 25.90812 19.12850 5.87105 1.000 47.05764 3 GLU B N 1
ATOM 711 C CA . GLU B 1 4 ? 25.11098 20.06717 5.08879 1.000 42.45911 3 GLU B CA 1
ATOM 712 C C . GLU B 1 4 ? 23.61453 19.78459 5.24191 1.000 33.01439 3 GLU B C 1
ATOM 713 O O . GLU B 1 4 ? 23.21399 18.70859 5.69216 1.000 35.47872 3 GLU B O 1
ATOM 719 N N . LYS B 1 5 ? 22.79380 20.77260 4.88584 1.000 28.42596 4 LYS B N 1
ATOM 720 C CA . LYS B 1 5 ? 21.34899 20.59835 4.88501 1.000 27.93166 4 LYS B CA 1
ATOM 721 C C . LYS B 1 5 ? 20.96218 19.37627 4.06562 1.000 28.39202 4 LYS B C 1
ATOM 722 O O . LYS B 1 5 ? 21.38781 19.22021 2.91549 1.000 26.36425 4 LYS B O 1
ATOM 728 N N . ASP B 1 6 ? 20.17046 18.49612 4.67402 1.000 29.27781 5 ASP B N 1
ATOM 729 C CA . ASP B 1 6 ? 19.53678 17.41471 3.93615 1.000 32.39994 5 ASP B CA 1
ATOM 730 C C . ASP B 1 6 ? 18.38208 18.00742 3.14213 1.000 28.01829 5 ASP B C 1
ATOM 731 O O . ASP B 1 6 ? 17.43754 18.54744 3.72818 1.000 22.00079 5 ASP B O 1
ATOM 736 N N . LEU B 1 7 ? 18.45942 17.93241 1.81569 1.000 22.71481 6 LEU B N 1
ATOM 737 C CA . LEU B 1 7 ? 17.44990 18.54780 0.95958 1.000 21.13485 6 LEU B CA 1
ATOM 738 C C . LEU B 1 7 ? 16.32119 17.59225 0.56766 1.000 21.36706 6 LEU B C 1
ATOM 739 O O . LEU B 1 7 ? 15.47216 17.96828 -0.24730 1.000 21.12016 6 LEU B O 1
ATOM 744 N N . GLY B 1 8 ? 16.28153 16.38265 1.12970 1.000 23.80569 7 GLY B N 1
ATOM 745 C CA . GLY B 1 8 ? 15.29683 15.40083 0.69907 1.000 21.38137 7 GLY B CA 1
ATOM 746 C C . GLY B 1 8 ? 14.29955 14.90674 1.73381 1.000 24.78706 7 GLY B C 1
ATOM 747 O O . GLY B 1 8 ? 13.64043 13.88885 1.50522 1.000 25.09079 7 GLY B O 1
ATOM 748 N N . ILE B 1 9 ? 14.16769 15.60803 2.86382 1.000 22.02331 8 ILE B N 1
ATOM 749 C CA . ILE B 1 9 ? 13.26107 15.17351 3.92716 1.000 22.77672 8 ILE B CA 1
ATOM 750 C C . ILE B 1 9 ? 11.81524 15.29035 3.45942 1.000 23.20502 8 ILE B C 1
ATOM 751 O O . ILE B 1 9 ? 11.42660 16.29044 2.84142 1.000 21.85846 8 ILE B O 1
ATOM 756 N N . THR B 1 10 ? 10.99748 14.26838 3.76613 1.000 20.56441 9 THR B N 1
ATOM 757 C CA . THR B 1 10 ? 9.58659 14.25942 3.37786 1.000 25.82816 9 THR B CA 1
ATOM 758 C C . THR B 1 10 ? 8.60220 14.19481 4.54756 1.000 27.66293 9 THR B C 1
ATOM 759 O O . THR B 1 10 ? 7.40354 14.44855 4.34013 1.000 22.83275 9 THR B O 1
ATOM 763 N N . GLU B 1 11 ? 9.05750 13.88123 5.75875 1.000 25.17730 10 GLU B N 1
ATOM 764 C CA . GLU B 1 11 ? 8.20516 13.91827 6.94537 1.000 26.70281 10 GLU B CA 1
ATOM 765 C C . GLU B 1 11 ? 9.09339 13.87703 8.18528 1.000 22.79753 10 GLU B C 1
ATOM 766 O O . GLU B 1 11 ? 10.30920 13.68139 8.09586 1.000 23.52104 10 GLU B O 1
ATOM 772 N N . VAL B 1 12 ? 8.46141 14.07685 9.34954 1.000 22.22113 11 VAL B N 1
ATOM 773 C CA . VAL B 1 12 ? 9.20053 14.19361 10.60661 1.000 26.06996 11 VAL B CA 1
ATOM 774 C C . VAL B 1 12 ? 9.94071 12.90385 10.92920 1.000 28.91922 11 VAL B C 1
ATOM 775 O O . VAL B 1 12 ? 11.10223 12.93202 11.35157 1.000 27.24772 11 VAL B O 1
ATOM 779 N N . ARG B 1 13 ? 9.28544 11.75346 10.76155 1.000 30.30871 12 ARG B N 1
ATOM 780 C CA . ARG B 1 13 ? 9.96900 10.51042 11.10040 1.000 27.24563 12 ARG B CA 1
ATOM 781 C C . ARG B 1 13 ? 11.26870 10.37726 10.30916 1.000 33.54642 12 ARG B C 1
ATOM 782 O O . ARG B 1 13 ? 12.29489 9.97168 10.86355 1.000 29.05338 12 ARG B O 1
ATOM 790 N N . GLY B 1 14 ? 11.25921 10.79204 9.03741 1.000 28.50836 13 GLY B N 1
ATOM 791 C CA . GLY B 1 14 ? 12.47380 10.74156 8.23516 1.000 31.10719 13 GLY B CA 1
ATOM 792 C C . GLY B 1 14 ? 13.51986 11.74456 8.68641 1.000 27.86970 13 GLY B C 1
ATOM 793 O O . GLY B 1 14 ? 14.72100 11.45290 8.67158 1.000 30.64335 13 GLY B O 1
ATOM 794 N N . ALA B 1 15 ? 13.08235 12.93651 9.10137 1.000 25.07589 14 ALA B N 1
ATOM 795 C CA . ALA B 1 15 ? 14.01531 13.92906 9.62991 1.000 26.04119 14 ALA B CA 1
ATOM 796 C C . ALA B 1 15 ? 14.66760 13.45171 10.92227 1.000 29.91975 14 ALA B C 1
ATOM 797 O O . ALA B 1 15 ? 15.88759 13.57857 11.09347 1.000 31.19488 14 ALA B O 1
ATOM 799 N N . LYS B 1 16 ? 13.87997 12.87832 11.83680 1.000 28.31586 15 LYS B N 1
ATOM 800 C CA . LYS B 1 16 ? 14.44945 12.39009 13.09216 1.000 30.31878 15 LYS B CA 1
ATOM 801 C C . LYS B 1 16 ? 15.46036 11.27436 12.84397 1.000 34.09753 15 LYS B C 1
ATOM 802 O O . LYS B 1 16 ? 16.48193 11.17809 13.53813 1.000 31.77866 15 LYS B O 1
ATOM 808 N N . ALA B 1 17 ? 15.19988 10.42849 11.84720 1.000 33.52577 16 ALA B N 1
ATOM 809 C CA . ALA B 1 17 ? 16.09276 9.31908 11.54949 1.000 39.05851 16 ALA B CA 1
ATOM 810 C C . ALA B 1 17 ? 17.36026 9.75605 10.82829 1.000 35.68478 16 ALA B C 1
ATOM 811 O O . ALA B 1 17 ? 18.33495 9.00045 10.81432 1.000 37.16695 16 ALA B O 1
ATOM 813 N N . ASN B 1 18 ? 17.37508 10.94800 10.22752 1.000 38.77089 17 ASN B N 1
ATOM 814 C CA . ASN B 1 18 ? 18.53269 11.39082 9.46245 1.000 38.72288 17 ASN B CA 1
ATOM 815 C C . ASN B 1 18 ? 19.22748 12.61884 10.03073 1.000 44.70533 17 ASN B C 1
ATOM 816 O O . ASN B 1 18 ? 20.31520 12.96179 9.55517 1.000 38.29425 17 ASN B O 1
ATOM 821 N N . ILE B 1 19 ? 18.64350 13.28525 11.02183 1.000 37.34678 18 ILE B N 1
ATOM 822 C CA . ILE B 1 19 ? 19.20081 14.49512 11.61703 1.000 31.24270 18 ILE B CA 1
ATOM 823 C C . ILE B 1 19 ? 19.31482 14.23866 13.11346 1.000 30.33632 18 ILE B C 1
ATOM 824 O O . ILE B 1 19 ? 18.30670 14.27080 13.83082 1.000 33.48618 18 ILE B O 1
ATOM 829 N N . THR B 1 20 ? 20.54043 13.99687 13.59140 1.000 35.96671 19 THR B N 1
ATOM 830 C CA . THR B 1 20 ? 20.70835 13.48355 14.94855 1.000 32.70045 19 THR B CA 1
ATOM 831 C C . THR B 1 20 ? 20.29766 14.49679 16.01271 1.000 38.81823 19 THR B C 1
ATOM 832 O O . THR B 1 20 ? 19.81236 14.09833 17.07636 1.000 39.48914 19 THR B O 1
ATOM 836 N N . ASP B 1 21 ? 20.45781 15.79766 15.75799 1.000 35.06601 20 ASP B N 1
ATOM 837 C CA . ASP B 1 21 ? 20.12408 16.80470 16.75942 1.000 30.28602 20 ASP B CA 1
ATOM 838 C C . ASP B 1 21 ? 18.81006 17.53412 16.46956 1.000 27.80834 20 ASP B C 1
ATOM 839 O O . ASP B 1 21 ? 18.58264 18.61222 17.02201 1.000 30.31782 20 ASP B O 1
ATOM 844 N N . LEU B 1 22 ? 17.94703 16.97044 15.62817 1.000 26.52817 21 LEU B N 1
ATOM 845 C CA . LEU B 1 22 ? 16.66599 17.60251 15.33012 1.000 24.49994 21 LEU B CA 1
ATOM 846 C C . LEU B 1 22 ? 15.85152 17.81738 16.60096 1.000 25.41908 21 LEU B C 1
ATOM 847 O O . LEU B 1 22 ? 15.77183 16.93770 17.46241 1.000 26.45859 21 LEU B O 1
ATOM 852 N N . VAL B 1 23 ? 15.25308 19.00121 16.72283 1.000 22.84781 22 VAL B N 1
ATOM 853 C CA . VAL B 1 23 ? 14.33721 19.31583 17.81247 1.000 22.35887 22 VAL B CA 1
ATOM 854 C C . VAL B 1 23 ? 13.03027 19.77839 17.19249 1.000 20.62119 22 VAL B C 1
ATOM 855 O O . VAL B 1 23 ? 13.03008 20.67692 16.34330 1.000 20.01382 22 VAL B O 1
ATOM 859 N N . VAL B 1 24 ? 11.91986 19.16157 17.59368 1.000 20.06088 23 VAL B N 1
ATOM 860 C CA . VAL B 1 24 ? 10.60955 19.50756 17.05085 1.000 18.74806 23 VAL B CA 1
ATOM 861 C C . VAL B 1 24 ? 9.71340 19.97554 18.18965 1.000 18.56309 23 VAL B C 1
ATOM 862 O O . VAL B 1 24 ? 9.54256 19.26085 19.18362 1.000 21.29760 23 VAL B O 1
ATOM 866 N N . TYR B 1 25 ? 9.13756 21.16591 18.03907 1.000 18.58754 24 TYR B N 1
ATOM 867 C CA . TYR B 1 25 ? 8.11357 21.66511 18.94580 1.000 21.01618 24 TYR B CA 1
ATOM 868 C C . TYR B 1 25 ? 6.75293 21.51309 18.27635 1.000 16.97251 24 TYR B C 1
ATOM 869 O O . TYR B 1 25 ? 6.57244 21.92676 17.12672 1.000 16.40071 24 TYR B O 1
ATOM 878 N N . GLY B 1 26 ? 5.80307 20.93428 18.99826 1.000 18.67844 25 GLY B N 1
ATOM 879 C CA . GLY B 1 26 ? 4.49691 20.75146 18.39514 1.000 18.80705 25 GLY B CA 1
ATOM 880 C C . GLY B 1 26 ? 4.50803 19.61719 17.38163 1.000 18.19502 25 GLY B C 1
ATOM 881 O O . GLY B 1 26 ? 5.39195 18.75835 17.37026 1.000 18.69527 25 GLY B O 1
ATOM 882 N N . ASN B 1 27 ? 3.48410 19.61815 16.52267 1.000 16.33012 26 ASN B N 1
ATOM 883 C CA . ASN B 1 27 ? 3.33198 18.59837 15.48764 1.000 15.83710 26 ASN B CA 1
ATOM 884 C C . ASN B 1 27 ? 4.11475 19.06261 14.26653 1.000 18.81445 26 ASN B C 1
ATOM 885 O O . ASN B 1 27 ? 3.69423 19.98545 13.56288 1.000 17.89536 26 ASN B O 1
ATOM 890 N N . GLY B 1 28 ? 5.26039 18.42661 14.02290 1.000 15.75861 27 GLY B N 1
ATOM 891 C CA . GLY B 1 28 ? 6.09665 18.83800 12.91607 1.000 19.07645 27 GLY B CA 1
ATOM 892 C C . GLY B 1 28 ? 5.57286 18.44909 11.55558 1.000 19.69364 27 GLY B C 1
ATOM 893 O O . GLY B 1 28 ? 6.16900 18.84869 10.55004 1.000 22.87170 27 GLY B O 1
ATOM 894 N N . ASP B 1 29 ? 4.50136 17.66440 11.49278 1.000 18.93664 28 ASP B N 1
ATOM 895 C CA . ASP B 1 29 ? 3.83285 17.38599 10.23283 1.000 24.68873 28 ASP B CA 1
ATOM 896 C C . ASP B 1 29 ? 2.59890 18.26488 10.03924 1.000 19.46067 28 ASP B C 1
ATOM 897 O O . ASP B 1 29 ? 1.78275 17.97896 9.15637 1.000 19.96715 28 ASP B O 1
ATOM 902 N N . THR B 1 30 ? 2.45104 19.32898 10.84663 1.000 15.60995 29 THR B N 1
ATOM 903 C CA . THR B 1 30 ? 1.32978 20.26084 10.68691 1.000 15.98500 29 THR B CA 1
ATOM 904 C C . THR B 1 30 ? 1.21459 20.73582 9.24633 1.000 17.37951 29 THR B C 1
ATOM 905 O O . THR B 1 30 ? 0.11136 20.78294 8.67971 1.000 19.53968 29 THR B O 1
ATOM 909 N N . PHE B 1 31 ? 2.34943 21.07553 8.63321 1.000 18.51322 30 PHE B N 1
ATOM 910 C CA . PHE B 1 31 ? 2.41111 21.36032 7.20218 1.000 15.97988 30 PHE B CA 1
ATOM 911 C C . PHE B 1 31 ? 2.84585 20.08257 6.50120 1.000 19.57069 30 PHE B C 1
ATOM 912 O O . PHE B 1 31 ? 4.03727 19.75423 6.46053 1.000 19.41920 30 PHE B O 1
ATOM 920 N N . ALA B 1 32 ? 1.87027 19.37360 5.94595 1.000 18.17030 31 ALA B N 1
ATOM 921 C CA . ALA B 1 32 ? 2.09331 18.06965 5.33837 1.000 16.76363 31 ALA B CA 1
ATOM 922 C C . ALA B 1 32 ? 2.62533 18.21118 3.92204 1.000 15.12202 31 ALA B C 1
ATOM 923 O O . ALA B 1 32 ? 2.14679 19.03487 3.14410 1.000 14.96878 31 ALA B O 1
ATOM 925 N N . LEU B 1 33 ? 3.60694 17.37999 3.57712 1.000 16.43917 32 LEU B N 1
ATOM 926 C CA . LEU B 1 33 ? 4.22036 17.48441 2.26326 1.000 15.62425 32 LEU B CA 1
ATOM 927 C C . LEU B 1 33 ? 3.24980 17.04321 1.17052 1.000 17.24425 32 LEU B C 1
ATOM 928 O O . LEU B 1 33 ? 2.65565 15.96380 1.24006 1.000 18.01320 32 LEU B O 1
ATOM 933 N N . LEU B 1 34 ? 3.07194 17.89780 0.16587 1.000 15.64593 33 LEU B N 1
ATOM 934 C CA . LEU B 1 34 ? 2.26545 17.57548 -1.00509 1.000 14.55508 33 LEU B CA 1
ATOM 935 C C . LEU B 1 34 ? 3.11528 17.05377 -2.15106 1.000 16.21555 33 LEU B C 1
ATOM 936 O O . LEU B 1 34 ? 2.82634 16.00066 -2.73056 1.000 18.27979 33 LEU B O 1
ATOM 941 N N . CYS B 1 35 ? 4.15876 17.79539 -2.49799 1.000 13.96802 34 CYS B N 1
ATOM 942 C CA . CYS B 1 35 ? 5.07539 17.35669 -3.53031 1.000 14.25409 34 CYS B CA 1
ATOM 943 C C . CYS B 1 35 ? 6.43075 17.95754 -3.22388 1.000 18.75076 34 CYS B C 1
ATOM 944 O O . CYS B 1 35 ? 6.53906 18.97389 -2.53458 1.000 16.72173 34 CYS B O 1
ATOM 947 N N . LYS B 1 36 ? 7.46799 17.29938 -3.73007 1.000 18.67979 35 LYS B N 1
ATOM 948 C CA . LYS B 1 36 ? 8.82331 17.78325 -3.52869 1.000 17.96639 35 LYS B CA 1
ATOM 949 C C . LYS B 1 36 ? 9.70131 17.29833 -4.66490 1.000 16.42615 35 LYS B C 1
ATOM 950 O O . LYS B 1 36 ? 9.50319 16.20158 -5.19014 1.000 18.29286 35 LYS B O 1
ATOM 956 N N . ALA B 1 37 ? 10.66320 18.12820 -5.04639 1.000 18.83918 36 ALA B N 1
ATOM 957 C CA . ALA B 1 37 ? 11.73525 17.71918 -5.93865 1.000 17.54844 36 ALA B CA 1
ATOM 958 C C . ALA B 1 37 ? 13.03768 18.22799 -5.35427 1.000 17.17836 36 ALA B C 1
ATOM 959 O O . ALA B 1 37 ? 13.09080 19.34527 -4.83106 1.000 16.95378 36 ALA B O 1
ATOM 961 N N . SER B 1 38 ? 14.09368 17.42346 -5.46345 1.000 18.35304 37 SER B N 1
ATOM 962 C CA . SER B 1 38 ? 15.38035 17.83596 -4.90880 1.000 19.24569 37 SER B CA 1
ATOM 963 C C . SER B 1 38 ? 16.50531 17.12315 -5.63165 1.000 20.75594 37 SER B C 1
ATOM 964 O O . SER B 1 38 ? 16.33177 16.03699 -6.18953 1.000 23.38097 37 SER B O 1
ATOM 967 N N . SER B 1 39 ? 17.67517 17.75476 -5.59547 1.000 21.70843 38 SER B N 1
ATOM 968 C CA . SER B 1 39 ? 18.91963 17.13619 -6.02680 1.000 23.53291 38 SER B CA 1
ATOM 969 C C . SER B 1 39 ? 19.96426 17.49387 -4.98409 1.000 25.81194 38 SER B C 1
ATOM 970 O O . SER B 1 39 ? 20.32020 18.66991 -4.85290 1.000 26.06559 38 SER B O 1
ATOM 973 N N . GLN B 1 40 ? 20.44624 16.49269 -4.23911 1.000 27.96740 39 GLN B N 1
ATOM 974 C CA . GLN B 1 40 ? 21.46754 16.76418 -3.22832 1.000 34.48562 39 GLN B CA 1
ATOM 975 C C . GLN B 1 40 ? 22.76684 17.24608 -3.85673 1.000 33.86321 39 GLN B C 1
ATOM 976 O O . GLN B 1 40 ? 23.47670 18.06300 -3.25606 1.000 30.53481 39 GLN B O 1
ATOM 982 N N . GLU B 1 41 ? 23.10122 16.75263 -5.05627 1.000 33.01650 40 GLU B N 1
ATOM 983 C CA . GLU B 1 41 ? 24.35401 17.13559 -5.69375 1.000 32.96536 40 GLU B CA 1
ATOM 984 C C . GLU B 1 41 ? 24.25982 18.50917 -6.35051 1.000 31.49513 40 GLU B C 1
ATOM 985 O O . GLU B 1 41 ? 25.18348 19.32144 -6.21796 1.000 36.77235 40 GLU B O 1
ATOM 991 N N . GLN B 1 42 ? 23.16604 18.78872 -7.06738 1.000 37.04543 41 GLN B N 1
ATOM 992 C CA . GLN B 1 42 ? 22.96225 20.13212 -7.60403 1.000 28.01718 41 GLN B CA 1
ATOM 993 C C . GLN B 1 42 ? 22.60269 21.13324 -6.51649 1.000 27.08364 41 GLN B C 1
ATOM 994 O O . GLN B 1 42 ? 22.71823 22.34080 -6.74452 1.000 30.45712 41 GLN B O 1
ATOM 1000 N N . GLY B 1 43 ? 22.14795 20.66297 -5.35894 1.000 26.46815 42 GLY B N 1
ATOM 1001 C CA . GLY B 1 43 ? 22.03233 21.51658 -4.19584 1.000 26.04981 42 GLY B CA 1
ATOM 1002 C C . GLY B 1 43 ? 20.74138 22.29118 -4.05782 1.000 24.05433 42 GLY B C 1
ATOM 1003 O O . GLY B 1 43 ? 20.74427 23.36149 -3.44412 1.000 24.14179 42 GLY B O 1
ATOM 1004 N N . TRP B 1 44 ? 19.62322 21.78373 -4.57235 1.000 21.23864 43 TRP B N 1
ATOM 1005 C CA . TRP B 1 44 ? 18.37057 22.51180 -4.43391 1.000 15.11093 43 TRP B CA 1
ATOM 1006 C C . TRP B 1 44 ? 17.23524 21.58976 -4.01638 1.000 13.63369 43 TRP B C 1
ATOM 1007 O O . TRP B 1 44 ? 17.25573 20.38112 -4.25774 1.000 15.89003 43 TRP B O 1
ATOM 1018 N N . MET B 1 45 ? 16.22379 22.19452 -3.39887 1.000 12.38641 44 MET B N 1
ATOM 1019 C CA . MET B 1 45 ? 14.97047 21.50001 -3.14880 1.000 12.43947 44 MET B CA 1
ATOM 1020 C C . MET B 1 45 ? 13.82588 22.47855 -3.32774 1.000 13.38042 44 MET B C 1
ATOM 1021 O O . MET B 1 45 ? 13.95388 23.67013 -3.02952 1.000 14.99588 44 MET B O 1
ATOM 1026 N N . LYS B 1 46 ? 12.69895 21.96601 -3.81346 1.000 13.24715 45 LYS B N 1
ATOM 1027 C CA . LYS B 1 46 ? 11.47823 22.75300 -3.92499 1.000 13.79454 45 LYS B CA 1
ATOM 1028 C C . LYS B 1 46 ? 10.33323 21.90655 -3.41044 1.000 14.67385 45 LYS B C 1
ATOM 1029 O O . LYS B 1 46 ? 10.21966 20.74087 -3.79296 1.000 16.22655 45 LYS B O 1
ATOM 1035 N N . SER B 1 47 ? 9.49730 22.47744 -2.54436 1.000 14.18044 46 SER B N 1
ATOM 1036 C CA . SER B 1 47 ? 8.42126 21.69067 -1.96527 1.000 13.30516 46 SER B CA 1
ATOM 1037 C C . SER B 1 47 ? 7.16254 22.52306 -1.79274 1.000 16.79505 46 SER B C 1
ATOM 1038 O O . SER B 1 47 ? 7.20589 23.75459 -1.67402 1.000 15.41195 46 SER B O 1
ATOM 1041 N N . THR B 1 48 ? 6.03045 21.82135 -1.80273 1.000 13.68372 47 THR B N 1
ATOM 1042 C CA . THR B 1 48 ? 4.73928 22.38185 -1.43028 1.000 13.51874 47 THR B CA 1
ATOM 1043 C C . THR B 1 48 ? 4.19476 21.60980 -0.23793 1.000 15.15897 47 THR B C 1
ATOM 1044 O O . THR B 1 48 ? 4.16916 20.37551 -0.25518 1.000 15.08957 47 THR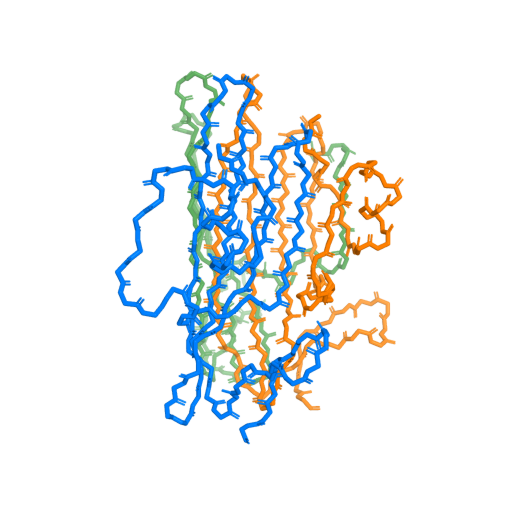 B O 1
ATOM 1048 N N . LYS B 1 49 ? 3.76861 22.33828 0.79107 1.000 14.06557 48 LYS B N 1
ATOM 1049 C CA . LYS B 1 49 ? 3.23156 21.75971 2.01699 1.000 13.62145 48 LYS B CA 1
ATOM 1050 C C . LYS B 1 49 ? 1.86849 22.37323 2.30296 1.000 14.05609 48 LYS B C 1
ATOM 1051 O O . LYS B 1 49 ? 1.60012 23.51230 1.91934 1.000 13.30918 48 LYS B O 1
ATOM 1057 N N . VAL B 1 50 ? 1.00234 21.61191 2.97543 1.000 13.69586 49 VAL B N 1
ATOM 1058 C CA . VAL B 1 50 ? -0.37878 22.03716 3.19336 1.000 12.80333 49 VAL B CA 1
ATOM 1059 C C . VAL B 1 50 ? -0.77971 21.77972 4.63835 1.000 17.75915 49 VAL B C 1
ATOM 1060 O O . VAL B 1 50 ? -0.64144 20.65837 5.13508 1.000 17.15842 49 VAL B O 1
ATOM 1064 N N . CYS B 1 51 ? -1.35890 22.79448 5.28059 1.000 14.91305 50 CYS B N 1
ATOM 1065 C CA . CYS B 1 51 ? -1.93524 22.68915 6.61847 1.000 16.57883 50 CYS B CA 1
ATOM 1066 C C . CYS B 1 51 ? -3.45418 22.79229 6.50588 1.000 14.09181 50 CYS B C 1
ATOM 1067 O O . CYS B 1 51 ? -3.98572 23.87489 6.23672 1.000 15.36839 50 CYS B O 1
ATOM 1070 N N . ASN B 1 52 ? -4.15210 21.68361 6.73893 1.000 13.90272 51 ASN B N 1
ATOM 1071 C CA . ASN B 1 52 ? -5.61425 21.70531 6.71852 1.000 12.72599 51 ASN B CA 1
ATOM 1072 C C . ASN B 1 52 ? -6.15187 22.43671 7.94237 1.000 15.81239 51 ASN B C 1
ATOM 1073 O O . ASN B 1 52 ? -5.69446 22.21223 9.06730 1.000 16.98294 51 ASN B O 1
ATOM 1078 N N . VAL B 1 53 ? -7.14694 23.29880 7.72817 1.000 15.28482 52 VAL B N 1
ATOM 1079 C CA . VAL B 1 53 ? -7.78768 24.05027 8.80566 1.000 14.63815 52 VAL B CA 1
ATOM 1080 C C . VAL B 1 53 ? -9.29389 24.00570 8.57515 1.000 16.19224 52 VAL B C 1
ATOM 1081 O O . VAL B 1 53 ? -9.77135 23.36625 7.63657 1.000 14.70186 52 VAL B O 1
ATOM 1085 N N . TYR B 1 54 ? -10.05802 24.66586 9.45032 1.000 14.32151 53 TYR B N 1
ATOM 1086 C CA . TYR B 1 54 ? -11.50769 24.63639 9.30243 1.000 15.67066 53 TYR B CA 1
ATOM 1087 C C . TYR B 1 54 ? -11.91848 25.46630 8.09515 1.000 14.96666 53 TYR B C 1
ATOM 1088 O O . TYR B 1 54 ? -11.64008 26.66890 8.03498 1.000 17.26934 53 TYR B O 1
ATOM 1097 N N . GLY B 1 55 ? -12.56098 24.82768 7.12334 1.000 12.39438 54 GLY B N 1
ATOM 1098 C CA . GLY B 1 55 ? -13.06498 25.54076 5.96451 1.000 13.86731 54 GLY B CA 1
ATOM 1099 C C . GLY B 1 55 ? -12.05932 25.80392 4.86218 1.000 14.32537 54 GLY B C 1
ATOM 1100 O O . GLY B 1 55 ? -12.40220 26.48825 3.88924 1.000 16.22642 54 GLY B O 1
ATOM 1101 N N . GLY B 1 56 ? -10.83627 25.29184 4.97201 1.000 14.46426 55 GLY B N 1
ATOM 1102 C CA . GLY B 1 56 ? -9.87787 25.46683 3.89560 1.000 13.73571 55 GLY B CA 1
ATOM 1103 C C . GLY B 1 56 ? -8.51276 24.96488 4.32721 1.000 13.35528 55 GLY B C 1
ATOM 1104 O O . GLY B 1 56 ? -8.40002 24.16849 5.26058 1.000 14.84202 55 GLY B O 1
ATOM 1105 N N . CYS B 1 57 ? -7.48271 25.44110 3.63699 1.000 12.55018 56 CYS B N 1
ATOM 1106 C CA . CYS B 1 57 ? -6.13978 24.99026 3.97632 1.000 12.78848 56 CYS B CA 1
ATOM 1107 C C . CYS B 1 57 ? -5.15203 26.10911 3.69832 1.000 13.04470 56 CYS B C 1
ATOM 1108 O O . CYS B 1 57 ? -5.44190 27.06225 2.97180 1.000 14.22562 56 CYS B O 1
ATOM 1111 N N . ILE B 1 58 ? -3.96754 25.97698 4.28850 1.000 11.81878 57 ILE B N 1
ATOM 1112 C CA . ILE B 1 58 ? -2.88321 26.93852 4.11788 1.000 11.00664 57 ILE B CA 1
ATOM 1113 C C . ILE B 1 58 ? -1.80922 26.24842 3.29655 1.000 15.04084 57 ILE B C 1
ATOM 1114 O O . ILE B 1 58 ? -1.34877 25.16759 3.66549 1.000 14.77037 57 ILE B O 1
ATOM 1119 N N . VAL B 1 59 ? -1.41097 26.85959 2.18642 1.000 12.27312 58 VAL B N 1
ATOM 1120 C CA . VAL B 1 59 ? -0.46492 26.24669 1.26307 1.000 10.52510 58 VAL B CA 1
ATOM 1121 C C . VAL B 1 59 ? 0.82973 27.04211 1.28068 1.000 14.36301 58 VAL B C 1
ATOM 1122 O O . VAL B 1 59 ? 0.82725 28.26313 1.06438 1.000 13.18203 58 VAL B O 1
ATOM 1126 N N . GLN B 1 60 ? 1.93265 26.32806 1.49167 1.000 12.89427 59 GLN B N 1
ATOM 1127 C CA . GLN B 1 60 ? 3.27303 26.89391 1.56373 1.000 13.27423 59 GLN B CA 1
ATOM 1128 C C . GLN B 1 60 ? 4.10319 26.34750 0.41395 1.000 12.96484 59 GLN B C 1
ATOM 1129 O O . GLN B 1 60 ? 4.11263 25.13356 0.16868 1.000 14.86948 59 GLN B O 1
ATOM 1135 N N . VAL B 1 61 ? 4.81652 27.22480 -0.27589 1.000 14.47525 60 VAL B N 1
ATOM 1136 C CA . VAL B 1 61 ? 5.82246 26.79131 -1.23933 1.000 11.83969 60 VAL B CA 1
ATOM 1137 C C . VAL B 1 61 ? 7.18726 27.23073 -0.72952 1.000 14.06690 60 VAL B C 1
ATOM 1138 O O . VAL B 1 61 ? 7.34864 28.34785 -0.22584 1.000 15.66848 60 VAL B O 1
ATOM 1142 N N . THR B 1 62 ? 8.16778 26.34276 -0.87090 1.000 12.82810 61 THR B N 1
ATOM 1143 C CA . THR B 1 62 ? 9.46353 26.48019 -0.22864 1.000 16.31691 61 THR B CA 1
ATOM 1144 C C . THR B 1 62 ? 10.53662 26.16905 -1.25935 1.000 15.03224 61 THR B C 1
ATOM 1145 O O . THR B 1 62 ? 10.42431 25.17471 -1.98400 1.000 15.60528 61 THR B O 1
ATOM 1149 N N . THR B 1 63 ? 11.56868 27.01379 -1.33194 1.000 14.35079 62 THR B N 1
ATOM 1150 C CA . THR B 1 63 ? 12.69939 26.79206 -2.22906 1.000 12.51318 62 THR B CA 1
ATOM 1151 C C . THR B 1 63 ? 13.98805 27.04825 -1.46555 1.000 14.26772 62 THR B C 1
ATOM 1152 O O . THR B 1 63 ? 14.08556 28.02200 -0.71093 1.000 16.01777 62 THR B O 1
ATOM 1156 N N . GLN B 1 64 ? 14.96466 26.16075 -1.64787 1.000 13.75704 63 GLN B N 1
ATOM 1157 C CA . GLN B 1 64 ? 16.29389 26.35203 -1.06864 1.000 12.19298 63 GLN B CA 1
ATOM 1158 C C . GLN B 1 64 ? 17.33886 25.94366 -2.09357 1.000 15.20383 63 GLN B C 1
ATOM 1159 O O . GLN B 1 64 ? 17.22850 24.87758 -2.69712 1.000 16.58892 63 GLN B O 1
ATOM 1165 N N . GLN B 1 65 ? 18.36853 26.77556 -2.26534 1.000 14.10862 64 GLN B N 1
ATOM 1166 C CA . GLN B 1 65 ? 19.41557 26.52765 -3.24698 1.000 15.34567 64 GLN B CA 1
ATOM 1167 C C . GLN B 1 65 ? 20.76640 26.69836 -2.57420 1.000 14.60713 64 GLN B C 1
ATOM 1168 O O . GLN B 1 65 ? 21.00088 27.71522 -1.91719 1.000 18.23154 64 GLN B O 1
ATOM 1174 N N . ARG B 1 66 ? 21.63527 25.70097 -2.71842 1.000 15.30956 65 ARG B N 1
ATOM 1175 C CA . ARG B 1 66 ? 22.97913 25.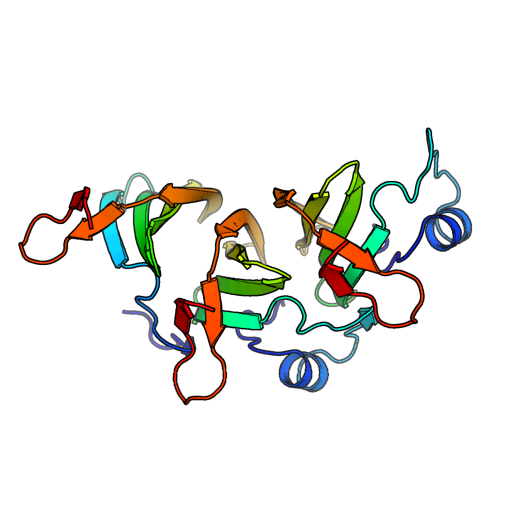75980 -2.15630 1.000 16.63425 65 ARG B CA 1
ATOM 1176 C C . ARG B 1 66 ? 23.91793 26.41722 -3.15762 1.000 16.86504 65 ARG B C 1
ATOM 1177 O O . ARG B 1 66 ? 23.83376 26.16957 -4.36061 1.000 17.77410 65 ARG B O 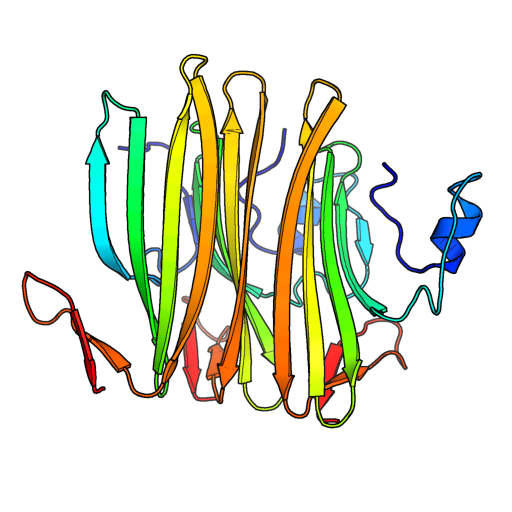1
ATOM 1185 N N . ASN B 1 67 ? 24.80255 27.26695 -2.65303 1.000 14.67212 66 ASN B N 1
ATOM 1186 C CA . ASN B 1 67 ? 25.77502 27.95615 -3.48339 1.000 13.58250 66 ASN B CA 1
ATOM 1187 C C . ASN B 1 67 ? 27.09080 27.19115 -3.50000 1.000 16.26972 66 ASN B C 1
ATOM 1188 O O . ASN B 1 67 ? 27.32282 26.32074 -2.65837 1.000 17.18880 66 ASN B O 1
ATOM 1193 N N . PRO B 1 68 ? 27.97044 27.47689 -4.46730 1.000 18.07638 67 PRO B N 1
ATOM 1194 C CA . PRO B 1 68 ? 29.26058 26.76698 -4.51350 1.000 18.18730 67 PRO B CA 1
ATOM 1195 C C . PRO B 1 68 ? 30.09941 26.93005 -3.26210 1.000 22.21162 67 PRO B C 1
ATOM 1196 O O . PRO B 1 68 ? 30.87272 26.02113 -2.93500 1.000 19.06135 67 PRO B O 1
ATOM 1200 N N . ASP B 1 69 ? 29.98855 28.05721 -2.55702 1.000 17.01693 68 ASP B N 1
ATOM 1201 C CA . ASP B 1 69 ? 30.74953 28.24163 -1.32730 1.000 17.09260 68 ASP B CA 1
ATOM 1202 C C . ASP B 1 69 ? 30.08131 27.59237 -0.11801 1.000 19.43011 68 ASP B C 1
ATOM 1203 O O . ASP B 1 69 ? 30.57099 27.75189 1.00639 1.000 25.77327 68 ASP B O 1
ATOM 1208 N N . GLY B 1 70 ? 28.98028 26.86493 -0.31809 1.000 15.80848 69 GLY B N 1
ATOM 1209 C CA . GLY B 1 70 ? 28.31578 26.16704 0.75795 1.000 19.04288 69 GLY B CA 1
ATOM 1210 C C . GLY B 1 70 ? 27.21413 26.94088 1.44849 1.000 16.68401 69 GLY B C 1
ATOM 1211 O O . GLY B 1 70 ? 26.50113 26.36163 2.27833 1.000 17.81417 69 GLY B O 1
ATOM 1212 N N . SER B 1 71 ? 27.04409 28.21906 1.12501 1.000 16.22925 70 SER B N 1
ATOM 1213 C CA . SER B 1 71 ? 25.94457 29.02716 1.63251 1.000 14.10352 70 SER B CA 1
ATOM 1214 C C . SER B 1 71 ? 24.65825 28.70234 0.87474 1.000 15.77632 70 SER B C 1
ATOM 1215 O O . SER B 1 71 ? 24.64007 27.89239 -0.06270 1.000 14.37242 70 SER B O 1
ATOM 1218 N N . TYR B 1 72 ? 23.55505 29.35414 1.28057 1.000 14.23585 71 TYR B N 1
ATOM 1219 C CA . TYR B 1 72 ? 22.22632 29.07123 0.74399 1.000 11.95562 71 TYR B CA 1
ATOM 1220 C C . TYR B 1 72 ? 21.48293 30.34171 0.36695 1.000 14.44980 71 TYR B C 1
ATOM 1221 O O . TYR B 1 72 ? 21.64884 31.39280 0.99048 1.000 15.28611 71 TYR B O 1
ATOM 1230 N N . ALA B 1 73 ? 20.62890 30.20836 -0.65026 1.000 14.08623 72 ALA B N 1
ATOM 1231 C CA . ALA B 1 73 ? 19.54937 31.13908 -0.94443 1.000 14.38462 72 ALA B CA 1
ATOM 1232 C C . ALA B 1 73 ? 18.23128 30.44013 -0.63334 1.000 14.30565 72 ALA B C 1
ATOM 1233 O O . ALA B 1 73 ? 18.11560 29.22656 -0.82545 1.000 16.32089 72 ALA B O 1
ATOM 1235 N N . LEU B 1 74 ? 17.25557 31.20650 -0.14315 1.000 14.47548 73 LEU B N 1
ATOM 1236 C CA . LEU B 1 74 ? 15.99835 30.67847 0.38358 1.000 15.68202 73 LEU B CA 1
ATOM 1237 C C . LEU B 1 74 ? 14.84513 31.54574 -0.08855 1.000 15.53129 73 LEU B C 1
ATOM 1238 O O . LEU B 1 74 ? 15.01242 32.74409 -0.30688 1.000 17.19691 73 LEU B O 1
ATOM 1243 N N . ALA B 1 75 ? 13.66118 30.93944 -0.20466 1.000 13.68824 74 ALA B N 1
ATOM 1244 C CA . ALA B 1 75 ? 12.44050 31.70769 -0.42860 1.000 11.67768 74 ALA B CA 1
ATOM 1245 C C . ALA B 1 75 ? 11.25067 30.92809 0.10098 1.000 12.27680 74 ALA B C 1
ATOM 1246 O O . ALA B 1 75 ? 11.26026 29.69641 0.13606 1.000 14.88704 74 ALA B O 1
ATOM 1248 N N . GLU B 1 76 ? 10.22931 31.67171 0.52964 1.000 14.16325 75 GLU B N 1
ATOM 1249 C CA . GLU B 1 76 ? 9.00989 31.09398 1.06362 1.000 12.02056 75 GLU B CA 1
ATOM 1250 C C . GLU B 1 76 ? 7.83103 31.91376 0.56373 1.000 11.41665 75 GLU B C 1
ATOM 1251 O O . GLU B 1 76 ? 7.94784 33.12235 0.37168 1.000 14.13091 75 GLU B O 1
ATOM 1257 N N . ALA B 1 77 ? 6.67781 31.25652 0.39795 1.000 12.33753 76 ALA B N 1
ATOM 1258 C CA . ALA B 1 77 ? 5.44137 31.97538 0.09766 1.000 14.91927 76 ALA B CA 1
ATOM 1259 C C . ALA B 1 77 ? 4.27062 31.16207 0.63043 1.000 14.15986 76 ALA B C 1
ATOM 1260 O O . ALA B 1 77 ? 4.38278 29.95401 0.84953 1.000 13.67627 76 ALA B O 1
ATOM 1262 N N . LEU B 1 78 ? 3.14079 31.84204 0.83971 1.000 12.59508 77 LEU B N 1
ATOM 1263 C CA . LEU B 1 78 ? 2.03763 31.28600 1.62200 1.000 12.06173 77 LEU B CA 1
ATOM 1264 C C . LEU B 1 78 ? 0.71075 31.86477 1.13384 1.000 14.24757 77 LEU B C 1
ATOM 1265 O O . LEU B 1 78 ? 0.62064 33.06530 0.85601 1.000 14.97927 77 LEU B O 1
ATOM 1270 N N . THR B 1 79 ? -0.32836 31.02742 1.07086 1.000 13.91070 78 THR B N 1
ATOM 1271 C CA . THR B 1 79 ? -1.66190 31.54228 0.76817 1.000 16.52054 78 THR B CA 1
ATOM 1272 C C . THR B 1 79 ? -2.71691 30.63698 1.39064 1.000 13.28095 78 THR B C 1
ATOM 1273 O O . THR B 1 79 ? -2.47462 29.45706 1.65184 1.000 15.15333 78 THR B O 1
ATOM 1277 N N . PHE B 1 80 ? -3.87983 31.22536 1.66375 1.000 15.10748 79 PHE B N 1
ATOM 1278 C CA . PHE B 1 80 ? -5.05148 30.48396 2.11547 1.000 15.07927 79 PHE B CA 1
ATOM 1279 C C . PHE B 1 80 ? -5.88550 30.03521 0.92185 1.000 12.92985 79 PHE B C 1
ATOM 1280 O O . PHE B 1 80 ? -6.06596 30.78302 -0.04205 1.000 17.34850 79 PHE B O 1
ATOM 1288 N N . VAL B 1 81 ? -6.39855 28.80561 0.99381 1.000 12.81995 80 VAL B N 1
ATOM 1289 C CA . VAL B 1 81 ? -7.18543 28.22426 -0.09169 1.000 11.77574 80 VAL B CA 1
ATOM 1290 C C . VAL B 1 81 ? -8.53435 27.78133 0.47033 1.000 13.06476 80 VAL B C 1
ATOM 1291 O O . VAL B 1 81 ? -8.58158 26.84097 1.27443 1.000 14.71446 80 VAL B O 1
ATOM 1295 N N . PRO B 1 82 ? -9.64268 28.42639 0.11506 1.000 14.18469 81 PRO B N 1
ATOM 1296 C CA . PRO B 1 82 ? -10.92326 28.06238 0.73565 1.000 11.79156 81 PRO B CA 1
AT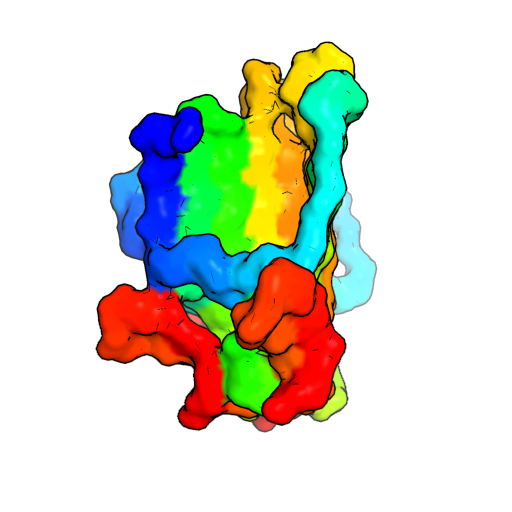OM 1297 C C . PRO B 1 82 ? -11.45457 26.73105 0.21751 1.000 12.67104 81 PRO B C 1
ATOM 1298 O O . PRO B 1 82 ? -11.32195 26.40111 -0.96483 1.000 15.27294 81 PRO B O 1
ATOM 1302 N N . ASN B 1 83 ? -12.05673 25.96356 1.13651 1.000 13.34133 82 ASN B N 1
ATOM 1303 C CA . ASN B 1 83 ? -12.83735 24.75582 0.85075 1.000 15.01505 82 ASN B CA 1
ATOM 1304 C C . ASN B 1 83 ? -12.01131 23.64683 0.20730 1.000 15.97987 82 ASN B C 1
ATOM 1305 O O . ASN B 1 83 ? -12.56748 22.76339 -0.44781 1.000 16.28289 82 ASN B O 1
ATOM 1310 N N . ASN B 1 84 ? -10.69365 23.67259 0.37900 1.000 14.19286 83 ASN B N 1
ATOM 1311 C CA . ASN B 1 84 ? -9.83265 22.57137 -0.01622 1.000 13.51513 83 ASN B CA 1
ATOM 1312 C C . ASN B 1 84 ? -9.03838 22.08177 1.18559 1.000 16.48594 83 ASN B C 1
ATOM 1313 O O . ASN B 1 84 ? -8.76638 22.84412 2.11902 1.000 15.92477 83 ASN B O 1
ATOM 1318 N N . HIS B 1 85 ? -8.64274 20.80756 1.12478 1.000 14.24120 84 HIS B N 1
ATOM 1319 C CA . HIS B 1 85 ? -7.74747 20.15854 2.07331 1.000 14.56476 84 HIS B CA 1
ATOM 1320 C C . HIS B 1 85 ? -6.76010 19.29958 1.29340 1.000 18.93894 84 HIS B C 1
ATOM 1321 O O . HIS B 1 85 ? -7.08083 18.80594 0.20993 1.000 17.85628 84 HIS B O 1
ATOM 1328 N N . ILE B 1 86 ? -5.57058 19.07435 1.85728 1.000 16.45227 85 ILE B N 1
ATOM 1329 C CA . ILE B 1 86 ? -4.72810 18.03077 1.28523 1.000 16.50022 85 ILE B CA 1
ATOM 1330 C C . ILE B 1 86 ? -5.31586 16.67658 1.66151 1.000 20.01295 85 ILE B C 1
ATOM 1331 O O . ILE B 1 86 ? -5.74400 16.45576 2.80492 1.000 18.14717 85 ILE B O 1
ATOM 1336 N N . ASP B 1 87 ? -5.40296 15.78722 0.68076 1.000 15.96537 86 ASP B N 1
ATOM 1337 C CA . ASP B 1 87 ? -5.88388 14.42558 0.87815 1.000 22.99344 86 ASP B CA 1
ATOM 1338 C C . ASP B 1 87 ? -4.66053 13.52286 0.92214 1.000 29.76560 86 ASP B C 1
ATOM 1339 O O . ASP B 1 87 ? -3.91095 13.45026 -0.05668 1.000 28.85216 86 ASP B O 1
ATOM 1344 N N . THR B 1 88 ? -4.44096 12.86845 2.06326 1.000 30.98818 87 THR B N 1
ATOM 1345 C CA . THR B 1 88 ? -3.27813 12.00905 2.25501 1.000 29.87790 87 THR B CA 1
ATOM 1346 C C . THR B 1 88 ? -3.66206 10.54065 2.38418 1.000 36.21068 87 THR B C 1
ATOM 1347 O O . THR B 1 88 ? -2.88821 9.74864 2.93124 1.000 37.29495 87 THR B O 1
ATOM 1351 N N . SER B 1 89 ? -4.83644 10.16437 1.88272 1.000 35.63975 88 SER B N 1
ATOM 1352 C CA . SER B 1 89 ? -5.35959 8.81431 2.04252 1.000 38.46912 88 SER B CA 1
ATOM 1353 C C . SER B 1 89 ? -4.89385 7.85250 0.95433 1.000 48.36979 88 SER B C 1
ATOM 1354 O O . SER B 1 89 ? -5.16071 6.64988 1.06204 1.000 55.79166 88 SER B O 1
ATOM 1357 N N . GLY B 1 90 ? -4.20138 8.34153 -0.07827 1.000 50.05813 89 GLY B N 1
ATOM 1358 C CA . GLY B 1 90 ? -3.78201 7.51161 -1.18789 1.000 46.23317 89 GLY B CA 1
ATOM 1359 C C . GLY B 1 90 ? -2.29587 7.66046 -1.47821 1.000 53.51943 89 GLY B C 1
ATOM 1360 O O . GLY B 1 90 ? -1.58399 8.41759 -0.81449 1.000 52.88339 89 GLY B O 1
ATOM 1361 N N . ASN B 1 91 ? -1.85550 6.91915 -2.49885 1.000 59.49926 90 ASN B N 1
ATOM 1362 C CA . ASN B 1 91 ? -0.43415 6.89347 -2.83815 1.000 53.25847 90 ASN B CA 1
ATOM 1363 C C . ASN B 1 91 ? 0.07526 8.27662 -3.22218 1.000 53.43189 90 ASN B C 1
ATOM 1364 O O . ASN B 1 91 ? 1.17654 8.67226 -2.82110 1.000 58.08720 90 ASN B O 1
ATOM 1369 N N . THR B 1 92 ? -0.70393 9.02489 -3.99880 1.000 50.97694 91 THR B N 1
ATOM 1370 C CA . THR B 1 92 ? -0.34836 10.38304 -4.38664 1.000 46.07859 91 THR B CA 1
ATOM 1371 C C . THR B 1 92 ? -1.26263 11.36105 -3.66367 1.000 30.02887 91 THR B C 1
ATOM 1372 O O . THR B 1 92 ? -2.49043 11.23452 -3.72306 1.000 37.27603 91 THR B O 1
ATOM 1376 N N . ARG B 1 93 ? -0.66211 12.31941 -2.97147 1.000 31.94232 92 ARG B N 1
ATOM 1377 C CA . ARG B 1 93 ? -1.43690 13.32411 -2.26590 1.000 26.09411 92 ARG B CA 1
ATOM 1378 C C . ARG B 1 93 ? -1.88373 14.40461 -3.23862 1.000 27.41725 92 ARG B C 1
ATOM 1379 O O . ARG B 1 93 ? -1.21944 14.68187 -4.23880 1.000 25.90045 92 ARG B O 1
ATOM 1387 N N . PHE B 1 94 ? -3.02969 15.01093 -2.94393 1.000 21.76352 93 PHE B N 1
ATOM 1388 C CA . PHE B 1 94 ? -3.54503 16.07967 -3.78969 1.000 21.14497 93 PHE B CA 1
ATOM 1389 C C . PHE B 1 94 ? -4.35615 17.04331 -2.93898 1.000 18.58641 93 PHE B C 1
ATOM 1390 O O . PHE B 1 94 ? -4.84227 16.69341 -1.86157 1.000 20.72748 93 PHE B O 1
ATOM 1398 N N . ILE B 1 95 ? -4.49727 18.26561 -3.43934 1.000 19.05206 94 ILE B N 1
ATOM 1399 C CA . ILE B 1 95 ? -5.38837 19.25930 -2.84554 1.000 17.58359 94 ILE B CA 1
ATOM 1400 C C . ILE B 1 95 ? -6.74690 19.17871 -3.53828 1.000 22.38299 94 ILE B C 1
ATOM 1401 O O . ILE B 1 95 ? -6.83218 19.25935 -4.77259 1.000 19.36110 94 ILE B O 1
ATOM 1406 N N . GLY B 1 96 ? -7.81322 19.03332 -2.75298 1.000 17.36734 95 GLY B N 1
ATOM 1407 C CA . GLY B 1 96 ? -9.13322 18.91679 -3.34784 1.000 14.13259 95 GLY B CA 1
ATOM 1408 C C . GLY B 1 96 ? -10.21284 19.32608 -2.37391 1.000 17.79236 95 GLY B C 1
ATOM 1409 O O . GLY B 1 96 ? -9.94294 19.69446 -1.23064 1.000 17.50933 95 GLY B O 1
ATOM 1410 N N . LYS B 1 97 ? -11.45528 19.23776 -2.85203 1.000 15.78885 96 LYS B N 1
ATOM 1411 C CA . LYS B 1 97 ? -12.59576 19.69634 -2.07359 1.000 18.02008 96 LYS B CA 1
ATOM 1412 C C . LYS B 1 97 ? -12.63124 19.00636 -0.71569 1.000 19.07483 96 LYS B C 1
ATOM 1413 O O . LYS B 1 97 ? -12.40019 17.80094 -0.60616 1.000 21.93457 96 LYS B O 1
ATOM 1419 N N . ILE B 1 98 ? -12.90616 19.78386 0.32538 1.000 17.75084 97 ILE B N 1
ATOM 1420 C CA . ILE B 1 98 ? -13.01678 19.23379 1.66911 1.000 18.36660 97 ILE B CA 1
ATOM 1421 C C . ILE B 1 98 ? -14.14712 18.20837 1.71851 1.000 26.40124 97 ILE B C 1
ATOM 1422 O O . ILE B 1 98 ? -14.00658 17.10321 2.24569 1.000 31.05218 97 ILE B O 1
ATOM 1428 N N . ASN C 1 18 ? 18.14595 15.17163 -17.08910 1.000 56.22832 17 ASN C N 1
ATOM 1429 C CA . ASN C 1 18 ? 19.35715 15.98175 -17.00927 1.000 64.84752 17 ASN C CA 1
ATOM 1430 C C . ASN C 1 18 ? 19.98246 15.93057 -15.61752 1.000 65.18378 17 ASN C C 1
ATOM 1431 O O . ASN C 1 18 ? 21.17957 16.16958 -15.45658 1.000 67.11758 17 ASN C O 1
ATOM 1436 N N . ILE C 1 19 ? 19.16905 15.61281 -14.61532 1.000 51.99656 18 ILE C N 1
ATOM 1437 C CA . ILE C 1 19 ? 19.59492 15.59243 -13.22047 1.000 51.07729 18 ILE C CA 1
ATOM 1438 C C . ILE C 1 19 ? 19.62399 14.13824 -12.76800 1.000 49.28970 18 ILE C C 1
ATOM 1439 O O . ILE C 1 19 ? 18.57241 13.51539 -12.57836 1.000 49.59044 18 ILE C O 1
ATOM 1444 N N . THR C 1 20 ? 20.83003 13.59765 -12.57834 1.000 39.08488 19 THR C N 1
ATOM 1445 C CA . THR C 1 20 ? 20.96882 12.15959 -12.36265 1.000 39.76813 19 THR C CA 1
ATOM 1446 C C . THR C 1 20 ? 20.43147 11.72918 -11.00098 1.000 42.27995 19 THR C C 1
ATOM 1447 O O . THR C 1 20 ? 19.88677 10.62810 -10.86717 1.000 47.27931 19 THR C O 1
ATOM 1451 N N . ASP C 1 21 ? 20.58306 12.56665 -9.97499 1.000 35.04292 20 ASP C N 1
ATOM 1452 C CA . ASP C 1 21 ? 20.17907 12.19748 -8.62519 1.000 31.39792 20 ASP C CA 1
ATOM 1453 C C . ASP C 1 21 ? 18.85420 12.83935 -8.21376 1.000 29.43940 20 ASP C C 1
ATOM 1454 O O . ASP C 1 21 ? 18.59154 12.99246 -7.01529 1.000 32.74636 20 ASP C O 1
ATOM 1459 N N . LEU C 1 22 ? 18.02270 13.21998 -9.18170 1.000 29.44830 21 LEU C N 1
ATOM 1460 C CA . LEU C 1 22 ? 16.74194 13.84276 -8.87431 1.000 28.31947 21 LEU C CA 1
ATOM 1461 C C . LEU C 1 22 ? 15.85813 12.87787 -8.09944 1.000 26.59442 21 LEU C C 1
ATOM 1462 O O . LEU C 1 22 ? 15.76014 11.69836 -8.44762 1.000 26.76923 21 LEU C O 1
ATOM 1467 N N . VAL C 1 23 ? 15.23530 13.37771 -7.03462 1.000 24.70815 22 VAL C N 1
ATOM 1468 C CA . VAL C 1 23 ? 14.26213 12.62660 -6.25129 1.000 23.60944 22 VAL C CA 1
ATOM 1469 C C . VAL C 1 23 ? 12.97828 13.44000 -6.21665 1.000 21.69745 22 VAL C C 1
ATOM 1470 O O . VAL C 1 23 ? 13.00585 14.62856 -5.87282 1.000 21.45456 22 VAL C O 1
ATOM 1474 N N . VAL C 1 24 ? 11.87021 12.81352 -6.60637 1.000 21.67973 23 VAL C N 1
ATOM 1475 C CA . VAL C 1 24 ? 10.56077 13.45927 -6.62979 1.000 22.91273 23 VAL C CA 1
ATOM 1476 C C . VAL C 1 24 ? 9.62951 12.73094 -5.67473 1.000 21.69547 23 VAL C C 1
ATOM 1477 O O . VAL C 1 24 ? 9.55301 11.49566 -5.68861 1.000 23.57175 23 VAL C O 1
ATOM 1481 N N . TYR C 1 25 ? 8.91570 13.49964 -4.85800 1.000 22.23481 24 TYR C N 1
ATOM 1482 C CA . TYR C 1 25 ? 7.86688 12.99445 -3.98016 1.000 20.39426 24 TYR C CA 1
ATOM 1483 C C . TYR C 1 25 ? 6.51802 13.48135 -4.49428 1.000 24.54936 24 TYR C C 1
ATOM 1484 O O . TYR C 1 25 ? 6.32349 14.68478 -4.68910 1.000 21.12130 24 TYR C O 1
ATOM 1493 N N . GLY C 1 26 ? 5.59525 12.54931 -4.71692 1.000 24.95370 25 GLY C N 1
ATOM 1494 C CA . GLY C 1 26 ? 4.27929 12.92526 -5.20630 1.000 26.78874 25 GLY C CA 1
ATOM 1495 C C . GLY C 1 26 ? 4.29449 13.28552 -6.68715 1.000 25.89068 25 GLY C C 1
ATOM 1496 O O . GLY C 1 26 ? 5.18446 12.89815 -7.45092 1.000 30.25776 25 GLY C O 1
ATOM 1497 N N . ASN C 1 27 ? 3.27091 14.03874 -7.08826 1.000 34.53997 26 ASN C N 1
ATOM 1498 C CA . ASN C 1 27 ? 3.16682 14.55268 -8.45203 1.000 30.83738 26 ASN C CA 1
ATOM 1499 C C . ASN C 1 27 ? 4.10406 15.74749 -8.59077 1.000 35.93268 26 ASN C C 1
ATOM 1500 O O . ASN C 1 27 ? 3.83018 16.82985 -8.05734 1.000 27.73505 26 ASN C O 1
ATOM 1505 N N . GLY C 1 28 ? 5.21297 15.55392 -9.30925 1.000 28.01131 27 GLY C N 1
ATOM 1506 C CA . GLY C 1 28 ? 6.16705 16.62838 -9.52500 1.000 30.07485 27 GLY C CA 1
ATOM 1507 C C . GLY C 1 28 ? 5.64993 17.74557 -10.39980 1.000 34.22350 27 GLY C C 1
ATOM 1508 O O . GLY C 1 28 ? 6.34791 18.74868 -10.58021 1.000 32.75153 27 GLY C O 1
ATOM 1509 N N . ASP C 1 29 ? 4.44955 17.59013 -10.94957 1.000 31.25633 28 ASP C N 1
ATOM 1510 C CA . ASP C 1 29 ? 3.81516 18.61119 -11.76635 1.000 38.69481 28 ASP C CA 1
ATOM 1511 C C . ASP C 1 29 ? 2.60260 19.22049 -11.07925 1.000 32.43840 28 ASP C C 1
ATOM 1512 O O . ASP C 1 29 ? 1.75012 19.80693 -11.75251 1.000 32.91970 28 ASP C O 1
ATOM 1517 N N . THR C 1 30 ? 2.50274 19.07451 -9.75336 1.000 29.30414 29 THR C N 1
ATOM 1518 C CA . THR C 1 30 ? 1.38904 19.67108 -9.01947 1.000 26.29115 29 THR C CA 1
ATOM 1519 C C . THR C 1 30 ? 1.20873 21.13472 -9.39813 1.000 26.65268 29 THR C C 1
ATOM 1520 O O . THR C 1 30 ? 0.07877 21.60479 -9.57348 1.000 27.92665 29 THR C O 1
ATOM 1524 N N . PHE C 1 31 ? 2.31574 21.86344 -9.55940 1.000 26.29315 30 PHE C N 1
ATOM 1525 C CA . PHE C 1 31 ? 2.29782 23.20299 -10.14155 1.000 26.92091 30 PHE C CA 1
ATOM 1526 C C . PHE C 1 31 ? 2.72731 23.08521 -11.59906 1.000 28.90916 30 PHE C C 1
ATOM 1527 O O . PHE C 1 31 ? 3.92246 22.99038 -11.89876 1.000 32.69696 30 PHE C O 1
ATOM 1535 N N . ALA C 1 32 ? 1.74230 23.10190 -12.50120 1.000 24.39570 31 ALA C N 1
ATOM 1536 C CA . ALA C 1 32 ? 1.97956 22.98476 -13.93662 1.000 21.41711 31 ALA C CA 1
ATOM 1537 C C . ALA C 1 32 ? 2.52676 24.28205 -14.52478 1.000 18.36575 31 ALA C C 1
ATOM 1538 O O . ALA C 1 32 ? 2.09715 25.37950 -14.16134 1.000 18.17684 31 ALA C O 1
ATOM 1540 N N . LEU C 1 33 ? 3.46002 24.14929 -15.46489 1.000 20.42311 32 LEU C N 1
ATOM 1541 C CA . LEU C 1 33 ? 4.12407 25.32459 -16.00958 1.000 19.41803 32 LEU C CA 1
ATOM 1542 C C . LEU C 1 33 ? 3.18359 26.10465 -16.92802 1.000 19.96212 32 LEU C C 1
ATOM 1543 O O . LEU C 1 33 ? 2.53659 25.53619 -17.81390 1.000 18.47151 32 LEU C O 1
ATOM 1548 N N . LEU C 1 34 ? 3.07840 27.41009 -16.68416 1.000 14.63085 33 LEU C N 1
ATOM 1549 C CA . LEU C 1 34 ? 2.28200 28.31524 -17.50663 1.000 15.16350 33 LEU C CA 1
ATOM 1550 C C . LEU C 1 34 ? 3.14102 29.06259 -18.52219 1.000 15.63345 33 LEU C C 1
ATOM 1551 O O . LEU C 1 34 ? 2.83391 29.07571 -19.72093 1.000 17.18692 33 LEU C O 1
ATOM 1556 N N . CYS C 1 35 ? 4.21948 29.69091 -18.05988 1.000 15.49363 34 CYS C N 1
ATOM 1557 C CA . CYS C 1 35 ? 5.16968 30.31689 -18.95932 1.000 17.40062 34 CYS C CA 1
ATOM 1558 C C . CYS C 1 35 ? 6.53066 30.33428 -18.28151 1.000 16.54307 34 CYS C C 1
ATOM 1559 O O . CYS C 1 35 ? 6.64733 30.18410 -17.05908 1.000 16.63821 34 CYS C O 1
ATOM 1562 N N . LYS C 1 36 ? 7.56101 30.52637 -19.09538 1.000 18.41324 35 LYS C N 1
ATOM 1563 C CA . LYS C 1 36 ? 8.92002 30.54923 -18.58415 1.000 19.74921 35 LYS C CA 1
ATOM 1564 C C . LYS C 1 36 ? 9.79035 31.29860 -19.57652 1.000 19.68382 35 LYS C C 1
ATOM 1565 O O . LYS C 1 36 ? 9.60122 31.18040 -20.78739 1.000 22.79652 35 LYS C O 1
ATOM 1571 N N . ALA C 1 37 ? 10.73034 32.07600 -19.05308 1.000 21.25644 36 ALA C N 1
ATOM 1572 C CA . ALA C 1 37 ? 11.78317 32.68528 -19.85095 1.000 24.64218 36 ALA C CA 1
ATOM 1573 C C . ALA C 1 37 ? 13.10268 32.44514 -19.14253 1.000 21.21962 36 ALA C C 1
ATOM 1574 O O . ALA C 1 37 ? 13.16321 32.48265 -17.91149 1.000 21.54524 36 ALA C O 1
ATOM 1576 N N . SER C 1 38 ? 14.16790 32.20977 -19.90823 1.000 20.56978 37 SER C N 1
ATOM 1577 C CA . SER C 1 38 ? 15.46178 31.99874 -19.27224 1.000 21.92626 37 SER C CA 1
ATOM 1578 C C . SER C 1 38 ? 16.58260 32.35538 -20.22941 1.000 24.38185 37 SER C C 1
ATOM 1579 O O . SER C 1 38 ? 16.41639 32.35414 -21.45155 1.000 28.76304 37 SER C O 1
ATOM 1582 N N . SER C 1 39 ? 17.74002 32.65467 -19.64428 1.000 25.62923 38 SER C N 1
ATOM 1583 C CA . SER C 1 39 ? 18.97094 32.87029 -20.39481 1.000 27.08292 38 SER C CA 1
ATOM 1584 C C . SER C 1 39 ? 20.10519 32.21065 -19.63037 1.000 32.81879 38 SER C C 1
ATOM 1585 O O . SER C 1 39 ? 20.41385 32.62605 -18.51181 1.000 28.55737 38 SER C O 1
ATOM 1588 N N . GLN C 1 40 ? 20.72791 31.19367 -20.22658 1.000 38.59714 39 GLN C N 1
ATOM 1589 C CA . GLN C 1 40 ? 21.81170 30.51880 -19.52112 1.000 41.37694 39 GLN C CA 1
ATOM 1590 C C . GLN C 1 40 ? 23.03484 31.41843 -19.38748 1.000 46.00213 39 GLN C C 1
ATOM 1591 O O . GLN C 1 40 ? 23.72572 31.36807 -18.36232 1.000 41.00216 39 GLN C O 1
ATOM 1597 N N . GLU C 1 41 ? 23.30152 32.26818 -20.38596 1.000 35.11348 40 GLU C N 1
ATOM 1598 C CA . GLU C 1 41 ? 24.47090 33.13761 -20.31768 1.000 47.26179 40 GLU C CA 1
ATOM 1599 C C . GLU C 1 41 ? 24.26921 34.26268 -19.30981 1.000 42.04633 40 GLU C C 1
ATOM 1600 O O . GLU C 1 41 ? 25.15429 34.53417 -18.48905 1.000 43.17270 40 GLU C O 1
ATOM 1606 N N . GLN C 1 42 ? 23.12109 34.94617 -19.36636 1.000 36.72598 41 GLN C N 1
ATOM 1607 C CA . GLN C 1 42 ? 22.85399 35.99243 -18.38720 1.000 33.62214 41 GLN C CA 1
ATOM 1608 C C . GLN C 1 42 ? 22.49729 35.41107 -17.02688 1.000 35.98618 41 GLN C C 1
ATOM 1609 O O . GLN C 1 42 ? 22.50447 36.14470 -16.03482 1.000 31.18678 41 GLN C O 1
ATOM 1615 N N . GLY C 1 43 ? 22.15903 34.12388 -16.97095 1.000 30.42037 42 GLY C N 1
ATOM 1616 C CA . GLY C 1 43 ? 22.05413 33.42219 -15.70781 1.000 30.65563 42 GLY C CA 1
ATOM 1617 C C . GLY C 1 43 ? 20.75752 33.59740 -14.95127 1.000 28.63269 42 GLY C C 1
ATOM 1618 O O . GLY C 1 43 ? 20.75715 33.48506 -13.72751 1.000 29.15918 42 GLY C O 1
ATOM 1619 N N . TRP C 1 44 ? 19.64064 33.84982 -15.63256 1.000 23.35486 43 TRP C N 1
ATOM 1620 C CA . TRP C 1 44 ? 18.37626 34.00516 -14.92338 1.000 22.68248 43 TRP C CA 1
ATOM 1621 C C . TRP C 1 44 ? 17.27592 33.14127 -15.52292 1.000 20.00017 43 TRP C C 1
ATOM 1622 O O . TRP C 1 44 ? 17.29203 32.80637 -16.70899 1.000 21.35469 43 TRP C O 1
ATOM 1633 N N . MET C 1 45 ? 16.31563 32.78208 -14.67357 1.000 18.99566 44 MET C N 1
ATOM 1634 C CA . MET C 1 45 ? 15.09766 32.13110 -15.12960 1.000 18.10257 44 MET C CA 1
ATOM 1635 C C . MET C 1 45 ? 13.91457 32.70502 -14.35962 1.000 16.73172 44 MET C C 1
ATOM 1636 O O . MET C 1 45 ? 14.02618 33.06851 -13.18475 1.000 17.13908 44 MET C O 1
ATOM 1641 N N . LYS C 1 46 ? 12.78225 32.80952 -15.04558 1.000 16.02474 45 LYS C N 1
ATOM 1642 C CA . LYS C 1 46 ? 11.55362 33.31826 -14.45258 1.000 18.04871 45 LYS C CA 1
ATOM 1643 C C . LYS C 1 46 ? 10.41590 32.44832 -14.95154 1.000 16.20908 45 LYS C C 1
ATOM 1644 O O . LYS C 1 46 ? 10.33840 32.16429 -16.14972 1.000 17.30000 45 LYS C O 1
ATOM 1650 N N . SER C 1 47 ? 9.55677 32.00036 -14.04562 1.000 16.42962 46 SER C N 1
ATOM 1651 C CA . SER C 1 47 ? 8.47864 31.10983 -14.45108 1.000 16.62198 46 SER C CA 1
ATOM 1652 C C . SER C 1 47 ? 7.22737 31.40753 -13.64344 1.000 16.43578 46 SER C C 1
ATOM 1653 O O . SER C 1 47 ? 7.29075 31.94823 -12.53868 1.000 16.74428 46 SER C O 1
ATOM 1656 N N . THR C 1 48 ? 6.08634 31.02360 -14.21650 1.000 17.38787 47 THR C N 1
ATOM 1657 C CA . THR C 1 48 ? 4.79502 31.00503 -13.53511 1.000 14.62419 47 THR C CA 1
ATOM 1658 C C . THR C 1 48 ? 4.25750 29.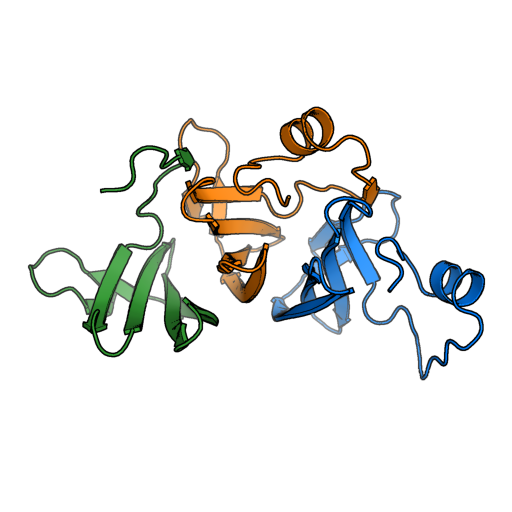58409 -13.60750 1.000 14.04994 47 THR C C 1
ATOM 1659 O O . THR C 1 48 ? 4.27673 28.96850 -14.67612 1.000 16.52410 47 THR C O 1
ATOM 1663 N N . LYS C 1 49 ? 3.79107 29.06234 -12.47727 1.000 14.94703 48 LYS C N 1
ATOM 1664 C CA . LYS C 1 49 ? 3.26146 27.70622 -12.39389 1.000 15.65627 48 LYS C CA 1
ATOM 1665 C C . LYS C 1 49 ? 1.90130 27.76088 -11.70980 1.000 14.18074 48 LYS C C 1
ATOM 1666 O O . LYS C 1 49 ? 1.64472 28.66405 -10.91577 1.000 14.06662 48 LYS C O 1
ATOM 1672 N N . VAL C 1 50 ? 1.02063 26.80763 -12.02970 1.000 11.83459 49 VAL C N 1
ATOM 1673 C CA . VAL C 1 50 ? -0.36519 26.86945 -11.55755 1.000 14.19807 49 VAL C CA 1
ATOM 1674 C C . VAL C 1 50 ? -0.82357 25.49146 -11.09694 1.000 14.75453 49 VAL C C 1
ATOM 1675 O O . VAL C 1 50 ? -0.70649 24.51056 -11.84012 1.000 14.81749 49 VAL C O 1
ATOM 1679 N N . CYS C 1 51 ? -1.37436 25.42818 -9.88087 1.000 14.50019 50 CYS C N 1
ATOM 1680 C CA . CYS C 1 51 ? -1.96114 24.21851 -9.30959 1.000 15.79532 50 CYS C CA 1
ATOM 1681 C C . CYS C 1 51 ? -3.47872 24.39711 -9.27385 1.000 16.43287 50 CYS C C 1
ATOM 1682 O O . CYS C 1 51 ? -3.98749 25.27088 -8.55678 1.000 14.79215 50 CYS C O 1
ATOM 1685 N N . ASN C 1 52 ? -4.19404 23.58022 -10.05180 1.000 15.55723 51 ASN C N 1
ATOM 1686 C CA . ASN C 1 52 ? -5.65556 23.60894 -10.07041 1.000 14.77092 51 ASN C CA 1
ATOM 1687 C C . ASN C 1 52 ? -6.21962 22.90496 -8.84328 1.000 16.51597 51 ASN C C 1
ATOM 1688 O O . ASN C 1 52 ? -5.82042 21.77672 -8.53049 1.000 17.50321 51 ASN C O 1
ATOM 1693 N N . VAL C 1 53 ? -7.16968 23.55691 -8.16125 1.000 14.70269 52 VAL C N 1
ATOM 1694 C CA . VAL C 1 53 ? -7.80807 23.01497 -6.96704 1.000 15.16334 52 VAL C CA 1
ATOM 1695 C C . VAL C 1 53 ? -9.32376 23.17008 -7.11941 1.000 17.20263 52 VAL C C 1
ATOM 1696 O O . VAL C 1 53 ? -9.81407 23.64848 -8.14268 1.000 14.47894 52 VAL C O 1
ATOM 1700 N N . TYR C 1 54 ? -10.07428 22.73498 -6.10919 1.000 16.66706 53 TYR C N 1
ATOM 1701 C CA . TYR C 1 54 ? -11.52757 22.86352 -6.19742 1.000 15.78697 53 TYR C CA 1
ATOM 1702 C C . TYR C 1 54 ? -11.93613 24.32990 -6.09494 1.000 17.07118 53 TYR C C 1
ATOM 1703 O O . TYR C 1 54 ? -11.66082 24.99232 -5.09042 1.000 16.91162 53 TYR C O 1
ATOM 1712 N N . GLY C 1 55 ? -12.59806 24.83459 -7.13499 1.000 16.95518 54 GLY C N 1
ATOM 1713 C CA . GLY C 1 55 ? -13.10762 26.18723 -7.14188 1.000 19.38099 54 GLY C CA 1
ATOM 1714 C C . GLY C 1 55 ? -12.10382 27.28039 -7.43470 1.000 18.06313 54 GLY C C 1
ATOM 1715 O O . GLY C 1 55 ? -12.45020 28.45936 -7.30463 1.000 20.60739 54 GLY C O 1
ATOM 1716 N N . GLY C 1 56 ? -10.87856 26.94697 -7.82774 1.000 12.94836 55 GLY C N 1
ATOM 1717 C CA . GLY C 1 56 ? -9.90663 27.98648 -8.12964 1.000 13.51772 55 GLY C CA 1
ATOM 1718 C C . GLY C 1 56 ? -8.55149 27.36318 -8.38570 1.000 14.53116 55 GLY C C 1
ATOM 1719 O O . GLY C 1 56 ? -8.45145 26.16065 -8.64798 1.000 14.13555 55 GLY C O 1
ATOM 1720 N N . CYS C 1 57 ? -7.51260 28.19413 -8.30364 1.000 12.51852 56 CYS C N 1
ATOM 1721 C CA . CYS C 1 57 ? -6.16876 27.69272 -8.55619 1.000 12.55186 56 CYS C CA 1
ATOM 1722 C C . CYS C 1 57 ? -5.16605 28.49343 -7.74051 1.000 14.24631 56 CYS C C 1
ATOM 1723 O O . CYS C 1 57 ? -5.45868 29.58839 -7.24730 1.000 14.81032 56 CYS C O 1
ATOM 1726 N N . ILE C 1 58 ? -3.97265 27.91543 -7.59437 1.000 12.52642 57 ILE C N 1
ATOM 1727 C CA . ILE C 1 58 ? -2.87339 28.50561 -6.83503 1.000 14.39345 57 ILE C CA 1
ATOM 1728 C C . ILE C 1 58 ? -1.80588 28.87284 -7.84907 1.000 13.48304 57 ILE C C 1
ATOM 1729 O O . ILE C 1 58 ? -1.36326 28.01381 -8.61973 1.000 13.65023 57 ILE C O 1
ATOM 1734 N N . VAL C 1 59 ? -1.40330 30.13952 -7.86794 1.000 13.90317 58 VAL C N 1
ATOM 1735 C CA . VAL C 1 59 ? -0.46239 30.64397 -8.86202 1.000 12.13171 58 VAL C CA 1
ATOM 1736 C C . VAL C 1 59 ? 0.84446 31.01198 -8.17323 1.000 13.03096 58 VAL C C 1
ATOM 1737 O O . VAL C 1 59 ? 0.85525 31.81513 -7.23017 1.000 14.48368 58 VAL C O 1
ATOM 1741 N N . GLN C 1 60 ? 1.94457 30.44860 -8.67124 1.000 13.16354 59 GLN C N 1
ATOM 1742 C CA . GLN C 1 60 ? 3.27877 30.64158 -8.12462 1.000 12.27019 59 GLN C CA 1
ATOM 1743 C C . GLN C 1 60 ? 4.15075 31.33667 -9.15688 1.000 15.68330 59 GLN C C 1
ATOM 1744 O O . GLN C 1 60 ? 4.20904 30.90493 -10.31457 1.000 15.92389 59 GLN C O 1
ATOM 1750 N N . VAL C 1 61 ? 4.85243 32.38740 -8.74168 1.000 14.51075 60 VAL C N 1
ATOM 1751 C CA . VAL C 1 61 ? 5.85767 33.01427 -9.59495 1.000 14.05974 60 VAL C CA 1
ATOM 1752 C C . VAL C 1 61 ? 7.22933 32.81042 -8.97054 1.000 13.25571 60 VAL C C 1
ATOM 1753 O O . VAL C 1 61 ? 7.39930 32.92213 -7.74966 1.000 15.00339 60 VAL C O 1
ATOM 1757 N N . THR C 1 62 ? 8.20365 32.49450 -9.82060 1.000 12.83964 61 THR C N 1
ATOM 1758 C CA . THR C 1 62 ? 9.53898 32.09750 -9.40256 1.000 15.60847 61 THR C CA 1
ATOM 1759 C C . THR C 1 62 ? 10.58266 32.88195 -10.18394 1.000 16.67194 61 THR C C 1
ATOM 1760 O O . THR C 1 62 ? 10.48385 33.01758 -11.40767 1.000 17.40754 61 THR C O 1
ATOM 1764 N N . THR C 1 63 ? 11.59591 33.38759 -9.48069 1.000 14.54155 62 THR C N 1
ATOM 1765 C CA . THR C 1 63 ? 12.73557 34.01909 -10.13623 1.000 15.92388 62 THR C CA 1
ATOM 1766 C C . THR C 1 63 ? 14.02076 33.44755 -9.55756 1.000 14.76906 62 THR C C 1
ATOM 1767 O O . THR C 1 63 ? 14.11518 33.21513 -8.34858 1.000 15.89888 62 THR C O 1
ATOM 1771 N N . GLN C 1 64 ? 15.00158 33.19923 -10.42096 1.000 15.93372 63 GLN C N 1
ATOM 1772 C CA . GLN C 1 64 ? 16.31479 32.76557 -9.95336 1.000 16.70918 63 GLN C CA 1
ATOM 1773 C C . GLN C 1 64 ? 17.37196 33.45041 -10.80463 1.000 17.99277 63 GLN C C 1
ATOM 1774 O O . GLN C 1 64 ? 17.25385 33.48891 -12.02988 1.000 18.51498 63 GLN C O 1
ATOM 1780 N N . GLN C 1 65 ? 18.38762 34.01166 -10.14988 1.000 14.25290 64 GLN C N 1
ATOM 1781 C CA . GLN C 1 65 ? 19.44405 34.74594 -10.82703 1.000 17.43194 64 GLN C CA 1
ATOM 1782 C C . GLN C 1 65 ? 20.78218 34.22972 -10.32899 1.000 18.78991 64 GLN C C 1
ATOM 1783 O O . GLN C 1 65 ? 21.02641 34.20865 -9.12184 1.000 17.53381 64 GLN C O 1
ATOM 1789 N N . ARG C 1 66 ? 21.63975 33.81402 -11.25026 1.000 15.66951 65 ARG C N 1
ATOM 1790 C CA . ARG C 1 66 ? 22.97548 33.36091 -10.89058 1.000 16.13765 65 ARG C CA 1
ATOM 1791 C C . ARG C 1 66 ? 23.93207 34.54801 -10.88263 1.000 18.54126 65 ARG C C 1
ATOM 1792 O O . ARG C 1 66 ? 23.83101 35.44468 -11.72439 1.000 19.37309 65 ARG C O 1
ATOM 1800 N N . ASN C 1 67 ? 24.85530 34.55353 -9.92092 1.000 15.95245 66 ASN C N 1
ATOM 1801 C CA . ASN C 1 67 ? 25.80922 35.63659 -9.75212 1.000 15.82815 66 ASN C CA 1
ATOM 1802 C C . ASN C 1 67 ? 27.13192 35.30058 -10.41916 1.000 18.68176 66 ASN C C 1
ATOM 1803 O O . ASN C 1 67 ? 27.41100 34.13507 -10.71626 1.000 17.43201 66 ASN C O 1
ATOM 1808 N N . PRO C 1 68 ? 27.97617 36.30925 -10.67832 1.000 18.01495 67 PRO C N 1
ATOM 1809 C CA . PRO C 1 68 ? 29.28117 36.02001 -11.29201 1.000 17.72126 67 PRO C CA 1
ATOM 1810 C C . PRO C 1 68 ? 30.12028 35.04609 -10.49345 1.000 18.05301 67 PRO C C 1
ATOM 1811 O O . PRO C 1 68 ? 30.89681 34.30138 -11.09911 1.000 20.10060 67 PRO C O 1
ATOM 1815 N N . ASP C 1 69 ? 29.98367 35.00903 -9.16168 1.000 17.37861 68 ASP C N 1
ATOM 1816 C CA . ASP C 1 69 ? 30.78549 34.08205 -8.36560 1.000 18.75894 68 ASP C CA 1
ATOM 1817 C C . ASP C 1 69 ? 30.16155 32.69419 -8.28837 1.000 18.27478 68 ASP C C 1
ATOM 1818 O O . ASP C 1 69 ? 30.69061 31.83249 -7.57986 1.000 21.24577 68 ASP C O 1
ATOM 1823 N N . GLY C 1 70 ? 29.05841 32.46107 -8.99418 1.000 18.19804 69 GLY C N 1
ATOM 1824 C CA . GLY C 1 70 ? 28.42634 31.16329 -9.03948 1.000 18.68361 69 GLY C CA 1
ATOM 1825 C C . GLY C 1 70 ? 27.29393 30.96501 -8.05637 1.000 17.94863 69 GLY C C 1
ATOM 1826 O O . GLY C 1 70 ? 26.58490 29.95375 -8.15645 1.000 18.29184 69 GLY C O 1
ATOM 1827 N N . SER C 1 71 ? 27.11048 31.88718 -7.11210 1.000 17.05753 70 SER C N 1
ATOM 1828 C CA . SER C 1 71 ? 25.99964 31.82207 -6.16893 1.000 18.16783 70 SER C CA 1
ATOM 1829 C C . SER C 1 71 ? 24.70497 32.26559 -6.83706 1.000 17.09491 70 SER C C 1
ATOM 1830 O O . SER C 1 71 ? 24.68237 32.70695 -7.99167 1.000 15.98784 70 SER C O 1
ATOM 1833 N N . TYR C 1 72 ? 23.60604 32.16600 -6.07899 1.000 15.42977 71 TYR C N 1
ATOM 1834 C CA . TYR C 1 72 ? 22.26524 32.42495 -6.59117 1.000 14.99216 71 TYR C CA 1
ATOM 1835 C C . TYR C 1 72 ? 21.51175 33.41458 -5.71030 1.000 14.23831 71 TYR C C 1
ATOM 1836 O O . TYR C 1 72 ? 21.69944 33.46646 -4.49088 1.000 15.93832 71 TYR C O 1
ATOM 1845 N N . ALA C 1 73 ? 20.64365 34.19438 -6.34960 1.000 15.29575 72 ALA C N 1
ATOM 1846 C CA . ALA C 1 73 ? 19.55647 34.90157 -5.68533 1.000 16.92920 72 ALA C CA 1
ATOM 1847 C C . ALA C 1 73 ? 18.23446 34.29293 -6.14405 1.000 14.08293 72 ALA C C 1
ATOM 1848 O O . ALA C 1 73 ? 18.11023 33.88405 -7.30194 1.000 15.81494 72 ALA C O 1
ATOM 1850 N N . LEU C 1 74 ? 17.26326 34.22828 -5.23200 1.000 14.09276 73 LEU C N 1
ATOM 1851 C CA . LEU C 1 74 ? 16.00423 33.51974 -5.44954 1.000 14.11045 73 LEU C CA 1
ATOM 1852 C C . LEU C 1 74 ? 14.84356 34.33431 -4.90756 1.000 16.83910 73 LEU C C 1
ATOM 1853 O O . LEU C 1 74 ? 14.97518 35.03119 -3.89781 1.000 16.29077 73 LEU C O 1
ATOM 1858 N N . ALA C 1 75 ? 13.67743 34.19097 -5.54653 1.000 13.70743 74 ALA C N 1
ATOM 1859 C CA . ALA C 1 75 ? 12.47552 34.77641 -4.97510 1.000 15.05479 74 ALA C CA 1
ATOM 1860 C C . ALA C 1 75 ? 11.27106 33.95628 -5.40412 1.000 14.86000 74 ALA C C 1
ATOM 1861 O O . ALA C 1 75 ? 11.30024 33.27357 -6.43374 1.000 16.94106 74 ALA C O 1
ATOM 1863 N N . GLU C 1 76 ? 10.23061 33.98737 -4.57088 1.000 13.73480 75 GLU C N 1
ATOM 1864 C CA . GLU C 1 76 ? 9.01332 33.22250 -4.81660 1.000 12.63849 75 GLU C CA 1
ATOM 1865 C C . GLU C 1 76 ? 7.82306 34.01703 -4.30424 1.000 12.76141 75 GLU C C 1
ATOM 1866 O O . GLU C 1 76 ? 7.91955 34.71046 -3.28772 1.000 14.52987 75 GLU C O 1
ATOM 1872 N N . ALA C 1 77 ? 6.68249 33.86706 -4.97874 1.000 13.38501 76 ALA C N 1
ATOM 1873 C CA . ALA C 1 77 ? 5.44605 34.45846 -4.48324 1.000 12.99310 76 ALA C CA 1
ATOM 1874 C C . ALA C 1 77 ? 4.28153 33.59505 -4.94289 1.000 12.31167 76 ALA C C 1
ATOM 1875 O O . ALA C 1 77 ? 4.39446 32.81236 -5.89447 1.000 13.68359 76 ALA C O 1
ATOM 1877 N N . LEU C 1 78 ? 3.15754 33.74937 -4.25052 1.000 14.29561 77 LEU C N 1
ATOM 1878 C CA . LEU C 1 78 ? 2.06640 32.79095 -4.35654 1.000 12.85966 77 LEU C CA 1
ATOM 1879 C C . LEU C 1 78 ? 0.74548 33.49873 -4.09188 1.000 14.69359 77 LEU C C 1
ATOM 1880 O O . LEU C 1 78 ? 0.67018 34.33132 -3.18244 1.000 16.79930 77 LEU C O 1
ATOM 1885 N N . THR C 1 79 ? -0.29535 33.14955 -4.85598 1.000 12.92116 78 THR C N 1
ATOM 1886 C CA . THR C 1 79 ? -1.62721 33.67384 -4.55928 1.000 13.20241 78 THR C CA 1
ATOM 1887 C C . THR C 1 79 ? -2.69949 32.69293 -5.02158 1.000 13.74473 78 THR C C 1
ATOM 1888 O O . THR C 1 79 ? -2.46570 31.83132 -5.86952 1.000 17.27367 78 THR C O 1
ATOM 1892 N N . PHE C 1 80 ? -3.87738 32.82056 -4.41997 1.000 15.43895 79 PHE C N 1
ATOM 1893 C CA . PHE C 1 80 ? -5.05802 32.05363 -4.79592 1.000 15.60824 79 PHE C CA 1
ATOM 1894 C C . PHE C 1 80 ? -5.92215 32.87240 -5.75126 1.000 16.42804 79 PHE C C 1
ATOM 1895 O O . PHE C 1 80 ? -6.13194 34.06995 -5.53917 1.000 17.48814 79 PHE C O 1
ATOM 1903 N N . VAL C 1 81 ? -6.41587 32.22121 -6.80362 1.000 14.63912 80 VAL C N 1
ATOM 1904 C CA . VAL C 1 81 ? -7.28102 32.86709 -7.79100 1.000 12.93505 80 VAL C CA 1
ATOM 1905 C C . VAL C 1 81 ? -8.60301 32.10804 -7.85292 1.000 15.45946 80 VAL C C 1
ATOM 1906 O O . VAL C 1 81 ? -8.61442 30.93579 -8.25667 1.000 15.01021 80 VAL C O 1
ATOM 1910 N N . PRO C 1 82 ? -9.73306 32.71325 -7.46631 1.000 14.03350 81 PRO C N 1
ATOM 1911 C CA . PRO C 1 82 ? -11.00251 31.97773 -7.47641 1.000 13.50454 81 PRO C CA 1
ATOM 1912 C C . PRO C 1 82 ? -11.55130 31.78680 -8.88567 1.000 13.99261 81 PRO C C 1
ATOM 1913 O O . PRO C 1 82 ? -11.41985 32.65574 -9.75324 1.000 15.04409 81 PRO C O 1
ATOM 1917 N N . ASN C 1 83 ? -12.16562 30.62100 -9.09643 1.000 13.77800 82 ASN C N 1
ATOM 1918 C CA . ASN C 1 83 ? -12.95924 30.29623 -10.28625 1.000 13.89515 82 ASN C CA 1
ATOM 1919 C C . ASN C 1 83 ? -12.13541 30.30681 -11.56468 1.000 15.01450 82 ASN C C 1
ATOM 1920 O O . ASN C 1 83 ? -12.68547 30.48532 -12.65982 1.000 16.69773 82 ASN C O 1
ATOM 1925 N N . ASN C 1 84 ? -10.81920 30.13483 -11.43935 1.000 15.56849 83 ASN C N 1
ATOM 1926 C CA . ASN C 1 84 ? -9.92500 29.97159 -12.57255 1.000 15.64701 83 ASN C CA 1
ATOM 1927 C C . ASN C 1 84 ? -9.14316 28.67535 -12.43096 1.000 13.00653 83 ASN C C 1
ATOM 1928 O O . ASN C 1 84 ? -8.86792 28.21850 -11.31944 1.000 17.07106 83 ASN C O 1
ATOM 1933 N N . HIS C 1 85 ? -8.78140 28.10410 -13.57935 1.000 13.40653 84 HIS C N 1
ATOM 1934 C CA . HIS C 1 85 ? -7.84608 26.99042 -13.68634 1.000 14.52406 84 HIS C CA 1
ATOM 1935 C C . HIS C 1 85 ? -6.85558 27.30143 -14.79928 1.000 14.20335 84 HIS C C 1
ATOM 1936 O O . HIS C 1 85 ? -7.18562 28.01316 -15.75718 1.000 15.00860 84 HIS C O 1
ATOM 1943 N N . ILE C 1 86 ? -5.64388 26.75328 -14.69263 1.000 16.25062 85 ILE C N 1
ATOM 1944 C CA . ILE C 1 86 ? -4.80223 26.71887 -15.88151 1.000 11.61760 85 ILE C CA 1
ATOM 1945 C C . ILE C 1 86 ? -5.43158 25.74961 -16.87397 1.000 13.96072 85 ILE C C 1
ATOM 1946 O O . ILE C 1 86 ? -5.78012 24.60843 -16.53478 1.000 15.65158 85 ILE C O 1
ATOM 1951 N N . ASP C 1 87 ? -5.65147 26.23706 -18.08951 1.000 16.13026 86 ASP C N 1
ATOM 1952 C CA . ASP C 1 87 ? -6.21021 25.45238 -19.18154 1.000 13.41236 86 ASP C CA 1
ATOM 1953 C C . ASP C 1 87 ? -5.03452 24.90629 -19.98105 1.000 16.39703 86 ASP C C 1
ATOM 1954 O O . ASP C 1 87 ? -4.30127 25.67546 -20.60668 1.000 17.51461 86 ASP C O 1
ATOM 1959 N N . THR C 1 88 ? -4.85025 23.58507 -19.95442 1.000 16.98245 87 THR C N 1
ATOM 1960 C CA . THR C 1 88 ? -3.74046 22.93414 -20.64727 1.000 17.63911 87 THR C CA 1
ATOM 1961 C C . THR C 1 88 ? -4.19879 22.18629 -21.89540 1.000 19.87557 87 THR C C 1
ATOM 1962 O O . THR C 1 88 ? -3.48814 21.29828 -22.38338 1.000 21.87032 87 THR C O 1
ATOM 1966 N N . SER C 1 89 ? -5.37932 22.52529 -22.42283 1.000 19.99987 88 SER C N 1
ATOM 1967 C CA . SER C 1 89 ? -5.93700 21.79873 -23.55346 1.000 23.51527 88 SER C CA 1
ATOM 1968 C C . SER C 1 89 ? -5.29614 22.16878 -24.88948 1.000 20.21102 88 SER C C 1
ATOM 1969 O O . SER C 1 89 ? -5.59117 21.50931 -25.89126 1.000 24.58546 88 SER C O 1
ATOM 1972 N N . GLY C 1 90 ? -4.42485 23.18478 -24.93312 1.000 27.39735 89 GLY C N 1
ATOM 1973 C CA . GLY C 1 90 ? -3.69381 23.52545 -26.14112 1.000 25.53762 89 GLY C CA 1
ATOM 1974 C C . GLY C 1 90 ? -2.21746 23.74179 -25.84871 1.000 22.64923 89 GLY C C 1
ATOM 1975 O O . GLY C 1 90 ? -1.78056 23.67918 -24.69928 1.000 26.35240 89 GLY C O 1
ATOM 1976 N N . ASN C 1 91 ? -1.45408 23.99502 -26.92477 1.000 22.37118 90 ASN C N 1
ATOM 1977 C CA . ASN C 1 91 ? -0.01007 24.17530 -26.77688 1.000 23.24481 90 ASN C CA 1
ATOM 1978 C C . ASN C 1 91 ? 0.31817 25.38026 -25.90653 1.000 25.60808 90 ASN C C 1
ATOM 1979 O O . ASN C 1 91 ? 1.24809 25.33322 -25.09043 1.000 28.53949 90 ASN C O 1
ATOM 1984 N N . THR C 1 92 ? -0.41772 26.47138 -26.06872 1.000 21.31558 91 THR C N 1
ATOM 1985 C CA . THR C 1 92 ? -0.22316 27.65918 -25.24557 1.000 22.58878 91 THR C CA 1
ATOM 1986 C C . THR C 1 92 ? -1.20344 27.60797 -24.07810 1.000 20.75973 91 THR C C 1
ATOM 1987 O O . THR C 1 92 ? -2.42349 27.70038 -24.26671 1.000 21.45959 91 THR C O 1
ATOM 1991 N N . ARG C 1 93 ? -0.66950 27.44340 -22.87610 1.000 20.30317 92 ARG C N 1
ATOM 1992 C CA . ARG C 1 93 ? -1.51330 27.35003 -21.70055 1.000 20.69117 92 ARG C CA 1
ATOM 1993 C C . ARG C 1 93 ? -1.92090 28.74274 -21.24783 1.000 15.73833 92 ARG C C 1
ATOM 1994 O O . ARG C 1 93 ? -1.23004 29.72895 -21.50858 1.000 18.32835 92 ARG C O 1
ATOM 2002 N N . PHE C 1 94 ? -3.07387 28.82465 -20.58789 1.000 13.22035 93 PHE C N 1
ATOM 2003 C CA . PHE C 1 94 ? -3.53797 30.10606 -20.07255 1.000 13.92481 93 PHE C CA 1
ATOM 2004 C C . PHE C 1 94 ? -4.41959 29.86037 -18.85862 1.000 14.54981 93 PHE C C 1
ATOM 2005 O O . PHE C 1 94 ? -4.98408 28.77643 -18.69130 1.000 15.44625 93 PHE C O 1
ATOM 2013 N N . ILE C 1 95 ? -4.52353 30.87702 -18.00209 1.000 15.05365 94 ILE C N 1
ATOM 2014 C CA . ILE C 1 95 ? -5.41752 30.82606 -16.84762 1.000 15.26570 94 ILE C CA 1
ATOM 2015 C C . ILE C 1 95 ? -6.76305 31.40659 -17.25674 1.000 13.03439 94 ILE C C 1
ATOM 2016 O O . ILE C 1 95 ? -6.83298 32.52314 -17.78966 1.000 14.02308 94 ILE C O 1
ATOM 2021 N N . GLY C 1 96 ? -7.83133 30.66748 -16.98312 1.000 14.92292 95 GLY C N 1
ATOM 2022 C CA . GLY C 1 96 ? -9.15212 31.09782 -17.40229 1.000 13.49273 95 GLY C CA 1
ATOM 2023 C C . GLY C 1 96 ? -10.22835 30.43073 -16.57602 1.000 13.30917 95 GLY C C 1
ATOM 2024 O O . GLY C 1 96 ? -9.95291 29.60268 -15.70340 1.000 15.76986 95 GLY C O 1
ATOM 2025 N N . LYS C 1 97 ? -11.47119 30.80532 -16.88473 1.000 14.84780 96 LYS C N 1
ATOM 2026 C CA . LYS C 1 97 ? -12.62687 30.35471 -16.11483 1.000 16.79212 96 LYS C CA 1
ATOM 2027 C C . LYS C 1 97 ? -12.68081 28.83318 -16.04322 1.000 17.60542 96 LYS C C 1
ATOM 2028 O O . LYS C 1 97 ? -12.48295 28.14525 -17.04803 1.000 22.17289 96 LYS C O 1
ATOM 2034 N N . ILE C 1 98 ? -12.93295 28.30721 -14.84662 1.000 18.14068 97 ILE C N 1
ATOM 2035 C CA . ILE C 1 98 ? -13.11254 26.86569 -14.69273 1.000 20.15128 97 ILE C CA 1
ATOM 2036 C C . ILE C 1 98 ? -14.28384 26.39719 -15.56299 1.000 26.77093 97 ILE C C 1
ATOM 2037 O O . ILE C 1 98 ? -14.15436 25.43932 -16.32268 1.000 29.43398 97 ILE C O 1
#

B-factor: mean 27.98, std 15.26, range [10.44, 108.45]

Secondary structure (DSSP, 8-state):
--TT--SHHHHHTT-TT----S-TTSSEEEEEEEETTTTEEEEEEEEEETTEEEEEEEEEEE-TTS-EEEEEEEEEEETEEEE-SSSS-EEEE-/---S---SHHHHHHH-TT-EEES-TTSSEEEEEEEETTTTEEEEEEEEEETTEEEEEEEEEEE-TTS-EEEEEEEEEEETEEEE-SSSS-EEEE-/--TT-EEES-TTSSEEEEEEEETTTTEEEEEEEEEETTEEEEEEEEEEE-TTS-EEEEEEEEEEETEEEE-SSSS-EEEE-

Sequence (270 aa):
KDLGITEVRGAKANITDLVVYGNGDTFALLCKASSQEQGWMKSTKVCNVYGGCIVQVTTQQRNPDGSYALAEALTFVPNNHIDTSGNTRFIGKIEKDLGITEVRGAKANITDLVVYGNGDTFALLCKASSQEQGWMKSTKVCNVYGGCIVQVTTQQRNPDGSYALAEALTFVPNNHIDTSGNTRFIGKINITDLVVYGNGDTFALLCKASSQEQGWMKSTKVCNVYGGCIVQVTTQQRNPDGSYALAEALTFVPNNHIDTSGNTRFIGKI

Organism: Bacillus cereus (strain ATCC 14579 / DSM 31 / CCUG 7414 / JCM 2152 / NBRC 15305 / NCIMB 9373 / NCTC 2599 / NRRL B-3711) (NCBI:txid226900)

Foldseek 3Di:
DDQDDQFVVVVCVPPVPDDDDDHRCQWHWQDKDDDVVQAKIWTWTWHDDPFWIKIKIWIWGADPVGDIDIDMDMDIGGQWGWDPPDPRIDIDGD/DDDQDDQADVSCVVPPVPDDDDDHRCQFHWQDKDDDVVQAKIWTWTWHDDPFWIKIKIWIWGADPVGDIDIDMDMDTGGQWGWDPPDPHIDIDGD/DDPPDDDDDPPQQFPWQDKDDDVVQAKIWTWTWHDDPFWIKIKIKIWGADPVGDIDIDMDMDIGGQWGFDPPDPRIDIDGD